Protein AF-A0A8H5FJ92-F1 (afdb_monomer_lite)

Sequence (265 aa):
MRLSSTFATLAIFAASTSAAVIDRRQLIGITNGGTPDVFTSSSQPTRTTLVVPPSGASTIIDSSPIATNTPPAGPTIIDSSPIATITPPTGTTTIIDIFPTDTTCADAEAQKGSYQGLVNDPVCSFMVDDCVKTVASSNTPFYSINSCAVAATCDGVANVLQLAKCSQPSLAGVAQSQLPNLDFSIYADIAGDCAWIPESQGGACPITRQNYIDWFYRTLTELNTPVWPDVDTVIEKFWMPIRSWTNTGETIPYLNFNDWLHWSN

Foldseek 3Di:
DDDDDDDDDDDDDDDDDDDDDDDDDDDDDDDDDDDDDDDDDDDDDDDDDDDDDPDDDDDDDDDDDDDDDDDDDDDDDDDPDDDDDDDPPPDDPDPDDLADDPVLLVVLLCLQQPAQNGHPNVLLNLLLVVLLVCLLVDVDFSLQDLSSLLSCLRSNLVSSLSNNSNRHVVSRNPAQLNGDFHDLVSVCQQQDPQQPPPVVRVHGGFGALVSQLCSSVVVCVVSVDPDDDDSVCCVVTGVVVLCVQLVPPRTGHRVSSRVCSRDPD

Structure (mmCIF, N/CA/C/O backbone):
data_AF-A0A8H5FJ92-F1
#
_entry.id   AF-A0A8H5FJ92-F1
#
loop_
_atom_site.group_PDB
_atom_site.id
_atom_site.type_symbol
_atom_site.label_atom_id
_atom_site.label_alt_id
_atom_site.label_comp_id
_atom_site.label_asym_id
_atom_site.label_entity_id
_atom_site.label_seq_id
_atom_site.pdbx_PDB_ins_code
_atom_site.Cartn_x
_atom_site.Cartn_y
_atom_site.Cartn_z
_atom_site.occupancy
_atom_site.B_iso_or_equiv
_atom_site.auth_seq_id
_atom_site.auth_comp_id
_atom_site.auth_asym_id
_atom_site.auth_atom_id
_atom_site.pdbx_PDB_model_num
ATOM 1 N N . MET A 1 1 ? 37.557 7.948 53.041 1.00 46.09 1 MET A N 1
ATOM 2 C CA . MET A 1 1 ? 37.220 8.837 51.910 1.00 46.09 1 MET A CA 1
ATOM 3 C C . MET A 1 1 ? 35.768 8.598 51.544 1.00 46.09 1 MET A C 1
ATOM 5 O O . MET A 1 1 ? 35.433 7.514 51.096 1.00 46.09 1 MET A O 1
ATOM 9 N N . ARG A 1 2 ? 34.902 9.559 51.881 1.00 37.69 2 ARG A N 1
ATOM 10 C CA . ARG A 1 2 ? 33.464 9.562 51.589 1.00 37.69 2 ARG A CA 1
ATOM 11 C C . ARG A 1 2 ? 33.239 10.495 50.403 1.00 37.69 2 ARG A C 1
ATOM 13 O O . ARG A 1 2 ? 33.690 11.632 50.476 1.00 37.69 2 ARG A O 1
ATOM 20 N N . LEU A 1 3 ? 32.507 10.053 49.387 1.00 35.66 3 LEU A N 1
ATOM 21 C CA . LEU A 1 3 ? 31.804 10.940 48.462 1.00 35.66 3 LEU A CA 1
ATOM 22 C C . LEU A 1 3 ? 30.362 10.440 48.380 1.00 35.66 3 LEU A C 1
ATOM 24 O O . LEU A 1 3 ? 30.055 9.442 47.738 1.00 35.66 3 LEU A O 1
ATOM 28 N N . SER A 1 4 ? 29.519 11.111 49.161 1.00 36.38 4 SER A N 1
ATOM 29 C CA . SER A 1 4 ? 28.065 11.005 49.172 1.00 36.38 4 SER A CA 1
ATOM 30 C C . SER A 1 4 ? 27.544 11.903 48.054 1.00 36.38 4 SER A C 1
ATOM 32 O O . SER A 1 4 ? 27.801 13.104 48.090 1.00 36.38 4 SER A O 1
ATOM 34 N N . SER A 1 5 ? 26.845 11.341 47.070 1.00 40.22 5 SER A N 1
ATOM 35 C CA . SER A 1 5 ? 26.146 12.106 46.034 1.00 40.22 5 SER A CA 1
ATOM 36 C C . SER A 1 5 ? 24.645 11.998 46.282 1.00 40.22 5 SER A C 1
ATOM 38 O O . SER A 1 5 ? 24.041 10.938 46.140 1.00 40.22 5 SER A O 1
ATOM 40 N N . THR A 1 6 ? 24.079 13.104 46.748 1.00 44.12 6 THR A N 1
ATOM 41 C CA . THR A 1 6 ? 22.653 13.321 46.977 1.00 44.12 6 THR A CA 1
ATOM 42 C C . THR A 1 6 ? 22.037 13.784 45.657 1.00 44.12 6 THR A C 1
ATOM 44 O O . THR A 1 6 ? 22.363 14.870 45.182 1.00 44.12 6 THR A O 1
ATOM 47 N N . PHE A 1 7 ? 21.157 12.984 45.055 1.00 39.25 7 PHE A N 1
ATOM 48 C CA . PHE A 1 7 ? 20.339 13.425 43.923 1.00 39.25 7 PHE A CA 1
ATOM 49 C C . PHE A 1 7 ? 19.057 14.071 44.455 1.00 39.25 7 PHE A C 1
ATOM 51 O O . PHE A 1 7 ? 18.268 13.431 45.147 1.00 39.25 7 PHE A O 1
ATOM 58 N N . ALA A 1 8 ? 18.883 15.360 44.165 1.00 42.22 8 ALA A N 1
ATOM 59 C CA . ALA A 1 8 ? 17.668 16.109 44.451 1.00 42.22 8 ALA A CA 1
ATOM 60 C C . ALA A 1 8 ? 16.682 15.950 43.285 1.00 42.22 8 ALA A C 1
ATOM 62 O O . ALA A 1 8 ? 16.990 16.305 42.149 1.00 42.22 8 ALA A O 1
ATOM 63 N N . THR A 1 9 ? 15.496 15.421 43.578 1.00 36.53 9 THR A N 1
ATOM 64 C CA . THR A 1 9 ? 14.372 15.333 42.642 1.00 36.53 9 THR A CA 1
ATOM 65 C C . THR A 1 9 ? 13.684 16.693 42.560 1.00 36.53 9 THR A C 1
ATOM 67 O O . THR A 1 9 ? 13.050 17.126 43.521 1.00 36.53 9 THR A O 1
ATOM 70 N N . LEU A 1 10 ? 13.808 17.374 41.421 1.00 30.22 10 LEU A N 1
ATOM 71 C CA . LEU A 1 10 ? 13.079 18.605 41.122 1.00 30.22 10 LEU A CA 1
ATOM 72 C C . LEU A 1 10 ? 11.832 18.251 40.299 1.00 30.22 10 LEU A C 1
ATOM 74 O O . LEU A 1 10 ? 11.942 17.862 39.139 1.00 30.22 10 LEU A O 1
ATOM 78 N N . ALA A 1 11 ? 10.651 18.374 40.903 1.00 34.00 11 ALA A N 1
ATOM 79 C CA . ALA A 1 11 ? 9.379 18.301 40.193 1.00 34.00 11 ALA A CA 1
ATOM 80 C C . ALA A 1 11 ? 8.996 19.710 39.717 1.00 34.00 11 ALA A C 1
ATOM 82 O O . ALA A 1 11 ? 8.732 20.589 40.536 1.00 34.00 11 ALA A O 1
ATOM 83 N N . ILE A 1 12 ? 8.969 19.926 38.401 1.00 31.55 12 ILE A N 1
ATOM 84 C CA . ILE A 1 12 ? 8.402 21.131 37.788 1.00 31.55 12 ILE A CA 1
ATOM 85 C C . ILE A 1 12 ? 7.058 20.736 37.178 1.00 31.55 12 ILE A C 1
ATOM 87 O O . ILE A 1 12 ? 7.010 20.034 36.172 1.00 31.55 12 ILE A O 1
ATOM 91 N N . PHE A 1 13 ? 5.966 21.198 37.788 1.00 34.06 13 PHE A N 1
ATOM 92 C CA . PHE A 1 13 ? 4.672 21.293 37.121 1.00 34.06 13 PHE A CA 1
ATOM 93 C C . PHE A 1 13 ? 4.645 22.608 36.340 1.00 34.06 13 PHE A C 1
ATOM 95 O O . PHE A 1 13 ? 4.665 23.684 36.934 1.00 34.06 13 PHE A O 1
ATOM 102 N N . ALA A 1 14 ? 4.588 22.519 35.014 1.00 35.34 14 ALA A N 1
ATOM 103 C CA . ALA A 1 14 ? 4.240 23.634 34.147 1.00 35.34 14 ALA A CA 1
ATOM 104 C C . ALA A 1 14 ? 3.096 23.181 33.236 1.00 35.34 14 ALA A C 1
ATOM 106 O O . ALA A 1 14 ? 3.283 22.346 32.355 1.00 35.34 14 ALA A O 1
ATOM 107 N N . ALA A 1 15 ? 1.901 23.712 33.485 1.00 37.12 15 ALA A N 1
ATOM 108 C CA . ALA A 1 15 ? 0.816 23.687 32.520 1.00 37.12 15 ALA A CA 1
ATOM 109 C C . ALA A 1 15 ? 1.147 24.711 31.426 1.00 37.12 15 ALA A C 1
ATOM 111 O O . ALA A 1 15 ? 1.294 25.897 31.725 1.00 37.12 15 ALA A O 1
ATOM 112 N N . SER A 1 16 ? 1.280 24.270 30.176 1.00 38.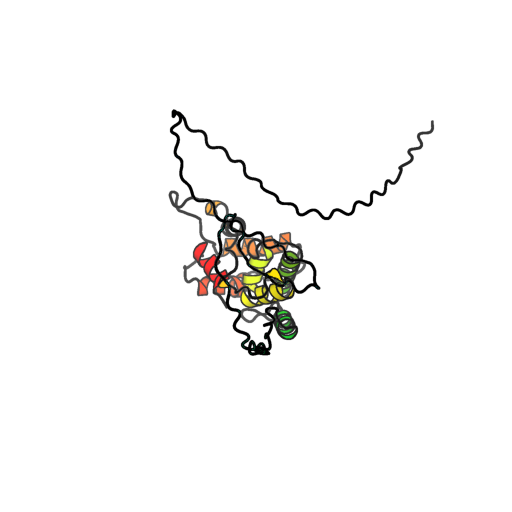72 16 SER A N 1
ATOM 113 C CA . SER A 1 16 ? 1.421 25.158 29.022 1.00 38.72 16 SER A CA 1
ATOM 114 C C . SER A 1 16 ? 0.304 24.897 28.014 1.00 38.72 16 SER A C 1
ATOM 116 O O . SER A 1 16 ? 0.304 23.928 27.263 1.00 38.72 16 SER A O 1
ATOM 118 N N . THR A 1 17 ? -0.667 25.806 27.985 1.00 44.66 17 THR A N 1
ATOM 119 C CA . THR A 1 17 ? -1.513 26.041 26.815 1.00 44.66 17 THR A CA 1
ATOM 120 C C . THR A 1 17 ? -0.783 27.023 25.910 1.00 44.66 17 THR A C 1
ATOM 122 O O . THR A 1 17 ? -0.831 28.229 26.150 1.00 44.66 17 THR A O 1
ATOM 125 N N . SER A 1 18 ? -0.106 26.520 24.879 1.00 37.44 18 SER A N 1
ATOM 126 C CA . SER A 1 18 ? 0.471 27.371 23.838 1.00 37.44 18 SER A CA 1
ATOM 127 C C . SER A 1 18 ? 0.358 26.683 22.486 1.00 37.44 18 SER A C 1
ATOM 129 O O . SER A 1 18 ? 1.017 25.678 22.231 1.00 37.44 18 SER A O 1
ATOM 131 N N . ALA A 1 19 ? -0.475 27.258 21.620 1.00 34.88 19 ALA A N 1
ATOM 132 C CA . ALA A 1 19 ? -0.477 26.984 20.195 1.00 34.88 19 ALA A CA 1
ATOM 133 C C . ALA A 1 19 ? 0.917 27.287 19.622 1.00 34.88 19 ALA A C 1
ATOM 135 O O . ALA A 1 19 ? 1.403 28.416 19.712 1.00 34.88 19 ALA A O 1
ATOM 136 N N . ALA A 1 20 ? 1.563 26.276 19.049 1.00 32.16 20 ALA A N 1
ATOM 137 C CA . ALA A 1 20 ? 2.780 26.447 18.276 1.00 32.16 20 ALA A CA 1
ATOM 138 C C . ALA A 1 20 ? 2.397 26.731 16.818 1.00 32.16 20 ALA A C 1
ATOM 140 O O . ALA A 1 20 ? 1.916 25.850 16.112 1.00 32.16 20 ALA A O 1
ATOM 141 N N . VAL A 1 21 ? 2.624 27.965 16.365 1.00 33.25 21 VAL A N 1
ATOM 142 C CA . VAL A 1 21 ? 2.792 28.260 14.939 1.00 33.25 21 VAL A CA 1
ATOM 143 C C . VAL A 1 21 ? 4.267 28.025 14.634 1.00 33.25 21 VAL A C 1
ATOM 145 O O . VAL A 1 21 ? 5.128 28.800 15.046 1.00 33.25 21 VAL A O 1
ATOM 148 N N . ILE A 1 22 ? 4.557 26.914 13.963 1.00 29.50 22 ILE A N 1
ATOM 149 C CA . ILE A 1 22 ? 5.854 26.658 13.343 1.00 29.50 22 ILE A CA 1
ATOM 150 C C . ILE A 1 22 ? 5.790 27.286 11.952 1.00 29.50 22 ILE A C 1
ATOM 152 O O . ILE A 1 22 ? 5.104 26.763 11.080 1.00 29.50 22 ILE A O 1
ATOM 156 N N . ASP A 1 23 ? 6.509 28.387 11.741 1.00 35.25 23 ASP A N 1
ATOM 157 C CA . ASP A 1 23 ? 6.880 28.831 10.399 1.00 35.25 23 ASP A CA 1
ATOM 158 C C . ASP A 1 23 ? 8.401 28.711 10.250 1.00 35.25 23 ASP A C 1
ATOM 160 O O . ASP A 1 23 ? 9.190 29.413 10.888 1.00 35.25 23 ASP A O 1
ATOM 164 N N . ARG A 1 24 ? 8.807 27.739 9.434 1.00 33.41 24 ARG A N 1
ATOM 165 C CA . ARG A 1 24 ? 10.152 27.609 8.886 1.00 33.41 24 ARG A CA 1
ATOM 166 C C . ARG A 1 24 ? 9.992 27.529 7.377 1.00 33.41 24 ARG A C 1
ATOM 168 O O . ARG A 1 24 ? 9.611 26.479 6.869 1.00 33.41 24 ARG A O 1
ATOM 175 N N . ARG A 1 25 ? 10.446 28.565 6.676 1.00 30.19 25 ARG A N 1
ATOM 176 C CA . ARG A 1 25 ? 11.375 28.431 5.544 1.00 30.19 25 ARG A CA 1
ATOM 177 C C . ARG A 1 25 ? 12.032 29.776 5.246 1.00 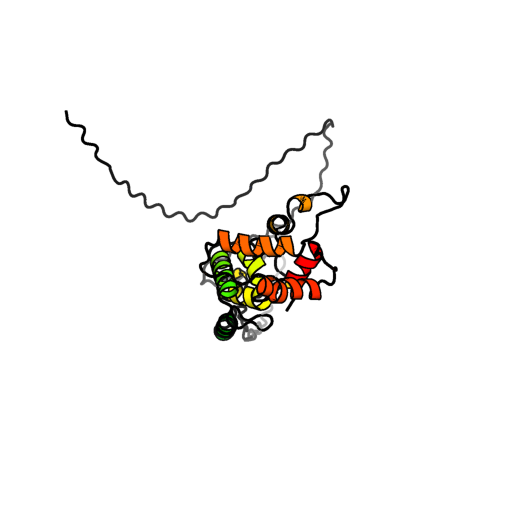30.19 25 ARG A C 1
ATOM 179 O O . ARG A 1 25 ? 11.460 30.654 4.616 1.00 30.19 25 ARG A O 1
ATOM 186 N N . GLN A 1 26 ? 13.297 29.885 5.649 1.00 36.41 26 GLN A N 1
ATOM 187 C CA . GLN A 1 26 ? 14.270 30.519 4.773 1.00 36.41 26 GLN A CA 1
ATOM 188 C C . GLN A 1 26 ? 14.533 29.571 3.601 1.00 36.41 26 GLN A C 1
ATOM 190 O O . GLN A 1 26 ? 14.807 28.393 3.829 1.00 36.41 26 GLN A O 1
ATOM 195 N N . LEU A 1 27 ? 14.549 30.098 2.378 1.00 31.67 27 LEU A N 1
ATOM 196 C CA . LEU A 1 27 ? 15.625 29.763 1.454 1.00 31.67 27 LEU A CA 1
ATOM 197 C C . LEU A 1 27 ? 15.911 30.917 0.492 1.00 31.67 27 LEU A C 1
ATOM 199 O O . LEU A 1 27 ? 15.026 31.567 -0.053 1.00 31.67 27 LEU A O 1
ATOM 203 N N . ILE A 1 28 ? 17.210 31.161 0.406 1.00 34.97 28 ILE A N 1
ATOM 204 C CA . ILE A 1 28 ? 17.953 32.210 -0.277 1.00 34.97 28 ILE A CA 1
ATOM 205 C C . ILE A 1 28 ? 17.869 32.041 -1.799 1.00 34.97 28 ILE A C 1
ATOM 207 O O . ILE A 1 28 ? 17.963 30.927 -2.305 1.00 34.97 28 ILE A O 1
ATOM 211 N N . GLY A 1 29 ? 17.830 33.165 -2.518 1.00 27.59 29 GLY A N 1
ATOM 212 C CA . GLY A 1 29 ? 18.192 33.255 -3.931 1.00 27.59 29 GLY A CA 1
ATOM 213 C C . GLY A 1 29 ? 18.748 34.643 -4.251 1.00 27.59 29 GLY A C 1
ATOM 214 O O . GLY A 1 29 ? 17.995 35.602 -4.374 1.00 27.59 29 GLY A O 1
ATOM 215 N N . ILE A 1 30 ? 20.076 34.747 -4.343 1.00 33.25 30 ILE A N 1
ATOM 216 C CA . 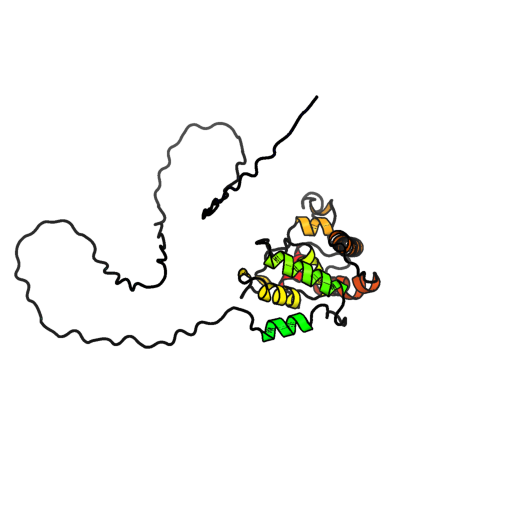ILE A 1 30 ? 20.822 35.931 -4.795 1.00 33.25 30 ILE A CA 1
ATOM 217 C C . ILE A 1 30 ? 20.740 36.010 -6.322 1.00 33.25 30 ILE A C 1
ATOM 219 O O . ILE A 1 30 ? 21.127 35.048 -6.976 1.00 33.25 30 ILE A O 1
ATOM 223 N N . THR A 1 31 ? 20.363 37.162 -6.886 1.00 31.39 31 THR A N 1
ATOM 224 C CA . THR A 1 31 ? 20.894 37.660 -8.172 1.00 31.39 31 THR A CA 1
ATOM 225 C C . THR A 1 31 ? 20.914 39.196 -8.197 1.00 31.39 31 THR A C 1
ATOM 227 O O . THR A 1 31 ? 20.266 39.864 -7.397 1.00 31.39 31 THR A O 1
ATOM 230 N N . ASN A 1 32 ? 21.786 39.720 -9.057 1.00 32.88 32 ASN A N 1
ATOM 231 C CA . ASN A 1 32 ? 22.411 41.038 -9.021 1.00 32.88 32 ASN A CA 1
ATOM 232 C C . ASN A 1 32 ? 21.541 42.196 -9.543 1.00 32.88 32 ASN A C 1
ATOM 234 O O . ASN A 1 32 ? 20.847 42.036 -10.537 1.00 32.88 32 ASN A O 1
ATOM 238 N N . GLY A 1 33 ? 21.759 43.388 -8.970 1.00 33.94 33 GLY A N 1
ATOM 239 C CA . GLY A 1 33 ? 21.729 44.678 -9.675 1.00 33.94 33 GLY A CA 1
ATOM 240 C C . GLY A 1 33 ? 20.362 45.256 -10.058 1.00 33.94 33 GLY A C 1
ATOM 241 O O . GLY A 1 33 ? 19.781 44.877 -11.066 1.00 33.94 33 GLY A O 1
ATOM 242 N N . GLY A 1 34 ? 19.923 46.290 -9.336 1.00 32.31 34 GLY A N 1
ATOM 243 C CA . GLY A 1 34 ? 18.865 47.194 -9.795 1.00 32.31 34 GLY A CA 1
ATOM 244 C C . GLY A 1 34 ? 18.539 48.285 -8.775 1.00 32.31 34 GLY A C 1
ATOM 245 O O . GLY A 1 34 ? 18.295 47.993 -7.610 1.00 32.31 34 GLY A O 1
ATOM 246 N N . THR A 1 35 ? 18.577 49.543 -9.212 1.00 36.59 35 THR A N 1
ATOM 247 C CA . THR A 1 35 ? 18.097 50.745 -8.504 1.00 36.59 35 THR A CA 1
ATOM 248 C C . THR A 1 35 ? 16.624 50.627 -8.077 1.00 36.59 35 THR A C 1
ATOM 250 O O . THR A 1 35 ? 15.874 49.901 -8.728 1.00 36.59 35 THR A O 1
ATOM 253 N N . PRO A 1 36 ? 16.175 51.334 -7.019 1.00 33.25 36 PRO A N 1
ATOM 254 C CA . PRO A 1 36 ? 14.817 51.185 -6.508 1.00 33.25 36 PRO A CA 1
ATOM 255 C C . PRO A 1 36 ? 13.817 52.014 -7.322 1.00 33.25 36 PRO A C 1
ATOM 257 O O . PRO A 1 36 ? 13.874 53.241 -7.288 1.00 33.25 36 PRO A O 1
ATOM 260 N N . ASP A 1 37 ? 12.865 51.345 -7.973 1.00 31.06 37 ASP A N 1
ATOM 261 C CA . ASP A 1 37 ? 11.618 51.969 -8.417 1.00 31.06 37 ASP A CA 1
ATOM 262 C C . ASP A 1 37 ? 10.476 51.608 -7.464 1.00 31.06 37 ASP A C 1
ATOM 264 O O . ASP A 1 37 ? 10.224 50.449 -7.126 1.00 31.06 37 ASP A O 1
ATOM 268 N N . VAL A 1 38 ? 9.803 52.662 -7.012 1.00 36.66 38 VAL A N 1
ATOM 269 C CA . VAL A 1 38 ? 8.611 52.650 -6.169 1.00 36.66 38 VAL A CA 1
ATOM 270 C C . VAL A 1 38 ? 7.409 52.277 -7.030 1.00 36.66 38 VAL A C 1
ATOM 272 O O . VAL A 1 38 ? 7.090 52.989 -7.977 1.00 36.66 38 VAL A O 1
ATOM 275 N N . PHE A 1 39 ? 6.684 51.226 -6.646 1.00 28.75 39 PHE A N 1
ATOM 276 C CA . PHE A 1 39 ? 5.321 50.990 -7.119 1.00 28.75 39 PHE A CA 1
ATOM 277 C C . PHE A 1 39 ? 4.369 50.825 -5.937 1.00 28.75 39 PHE A C 1
ATOM 279 O O . PHE A 1 39 ? 4.494 49.923 -5.109 1.00 28.75 39 PHE A O 1
ATOM 286 N N . THR A 1 40 ? 3.409 51.742 -5.871 1.00 36.38 40 THR A N 1
ATOM 287 C CA . THR A 1 40 ? 2.247 51.744 -4.990 1.00 36.38 40 THR A CA 1
ATOM 288 C C . THR A 1 40 ? 1.034 51.184 -5.738 1.00 36.38 40 THR A C 1
ATOM 290 O O . THR A 1 40 ? 0.647 51.714 -6.772 1.00 36.38 40 THR A O 1
ATOM 293 N N . SER A 1 41 ? 0.379 50.162 -5.184 1.00 30.14 41 SER A N 1
ATOM 294 C CA . SER A 1 41 ? -1.078 49.936 -5.296 1.00 30.14 41 SER A CA 1
ATOM 295 C C . SER A 1 41 ? -1.466 48.859 -4.276 1.00 30.14 41 SER A C 1
ATOM 297 O O . SER A 1 41 ? -0.956 47.747 -4.333 1.00 30.14 41 SER A O 1
ATOM 299 N N . SER A 1 42 ? -2.165 49.190 -3.190 1.00 36.56 42 SER A N 1
ATOM 300 C CA . SER A 1 42 ? -3.628 49.346 -3.113 1.00 36.56 42 SER A CA 1
ATOM 301 C C . SER A 1 42 ? -4.391 48.050 -3.415 1.00 36.56 42 SER A C 1
ATOM 303 O O . SER A 1 42 ? -4.798 47.797 -4.545 1.00 36.56 42 SER A O 1
ATOM 305 N N . SER A 1 43 ? -4.564 47.227 -2.378 1.00 34.59 43 SER A N 1
ATOM 306 C CA . SER A 1 43 ? -5.814 46.526 -2.027 1.00 34.59 43 SER A CA 1
ATOM 307 C C . SER A 1 43 ? -5.560 45.636 -0.801 1.00 34.59 43 SER A C 1
ATOM 309 O O . SER A 1 43 ? -4.946 44.577 -0.880 1.00 34.59 43 SER A O 1
ATOM 311 N N . GLN A 1 44 ? -5.987 46.103 0.375 1.00 37.34 44 GLN A N 1
ATOM 312 C CA . GLN A 1 44 ? -6.024 45.290 1.594 1.00 37.34 44 GLN A CA 1
ATOM 313 C C . GLN A 1 44 ? -7.166 44.269 1.490 1.00 37.34 44 GLN A C 1
ATOM 315 O O . GLN A 1 44 ? -8.303 44.683 1.262 1.00 37.34 44 GLN A O 1
ATOM 320 N N . PRO A 1 45 ? -6.935 42.970 1.740 1.00 34.50 45 PRO A N 1
ATOM 321 C CA . PRO A 1 45 ? -8.019 42.073 2.099 1.00 34.50 45 PRO A CA 1
ATOM 322 C C . PRO A 1 45 ? -8.452 42.359 3.544 1.00 34.50 45 PRO A C 1
ATOM 324 O O . PRO A 1 45 ? -7.654 42.302 4.484 1.00 34.50 45 PRO A O 1
ATOM 327 N N . THR A 1 46 ? -9.729 42.690 3.718 1.00 38.12 46 THR A N 1
ATOM 328 C CA . THR A 1 46 ? -10.384 42.854 5.017 1.00 38.12 46 THR A CA 1
ATOM 329 C C . THR A 1 46 ? -10.279 41.547 5.802 1.00 38.12 46 THR A C 1
ATOM 331 O O . THR A 1 46 ? -10.852 40.525 5.431 1.00 38.12 46 THR A O 1
ATOM 334 N N . ARG A 1 47 ? -9.507 41.570 6.888 1.00 29.66 47 ARG A N 1
ATOM 335 C CA . ARG A 1 47 ? -9.319 40.438 7.795 1.00 29.66 47 ARG A CA 1
ATOM 336 C C . ARG A 1 47 ? -10.514 40.361 8.744 1.00 29.66 47 ARG A C 1
ATOM 338 O O . ARG A 1 47 ? -10.552 41.071 9.745 1.00 29.66 47 ARG A O 1
ATOM 345 N N . THR A 1 48 ? -11.486 39.509 8.438 1.00 32.06 48 THR A N 1
ATOM 346 C CA . THR A 1 48 ? -12.556 39.168 9.384 1.00 32.06 48 THR A CA 1
ATOM 347 C C . THR A 1 48 ? -12.021 38.141 10.375 1.00 32.06 48 THR A C 1
ATOM 349 O O . THR A 1 48 ? -11.880 36.962 10.061 1.00 32.06 48 THR A O 1
ATOM 352 N N . THR A 1 49 ? -11.679 38.597 11.575 1.00 32.56 49 THR A N 1
ATOM 353 C CA . THR A 1 49 ? -11.322 37.721 12.693 1.00 32.56 49 THR A CA 1
ATOM 354 C C . THR A 1 49 ? -12.607 37.128 13.269 1.00 32.56 49 THR A C 1
ATOM 356 O O . THR A 1 49 ? -13.384 37.840 13.902 1.00 32.56 49 THR A O 1
ATOM 359 N N . LEU A 1 50 ? -12.848 35.835 13.046 1.00 25.22 50 LEU A N 1
ATOM 360 C CA . LEU A 1 50 ? -13.939 35.106 13.689 1.00 25.22 50 LEU A CA 1
ATOM 361 C C . LEU A 1 50 ? -13.506 34.755 15.121 1.00 25.22 50 LEU A C 1
ATOM 363 O O . LEU A 1 50 ? -12.721 33.834 15.337 1.00 25.22 50 LEU A O 1
ATOM 367 N N . VAL A 1 51 ? -13.973 35.524 16.102 1.00 35.06 51 VAL A N 1
ATOM 368 C CA . VAL A 1 51 ? -13.841 35.168 17.519 1.00 35.06 51 VAL A CA 1
ATOM 369 C C . VAL A 1 51 ? -15.013 34.253 17.857 1.00 35.06 51 VAL A C 1
ATOM 371 O O . VAL A 1 51 ? -16.156 34.700 17.858 1.00 35.06 51 VAL A O 1
ATOM 374 N N . VAL A 1 52 ? -14.743 32.975 18.116 1.00 36.78 52 VAL A N 1
ATOM 375 C CA . VAL A 1 52 ? -15.747 32.039 18.643 1.00 36.78 52 VAL A CA 1
ATOM 376 C C . VAL A 1 52 ? -15.752 32.172 20.171 1.00 36.78 52 VAL A C 1
ATOM 378 O O . VAL A 1 52 ? -14.746 31.831 20.797 1.00 36.78 52 VAL A O 1
ATOM 381 N N . PRO A 1 53 ? -16.824 32.686 20.801 1.00 43.25 53 PRO A N 1
ATOM 382 C CA . PRO A 1 53 ? -16.927 32.689 22.253 1.00 43.25 53 PRO A CA 1
ATOM 383 C C . PRO A 1 53 ? -17.240 31.274 22.772 1.00 43.25 53 PRO A C 1
ATOM 385 O O . PRO A 1 53 ? -17.945 30.513 22.104 1.00 43.25 53 PRO A O 1
ATOM 388 N N . PRO A 1 54 ? -16.762 30.902 23.972 1.00 36.00 54 PRO A N 1
ATOM 389 C CA . PRO A 1 54 ? -17.188 29.667 24.609 1.00 36.00 54 PRO A CA 1
ATOM 390 C C . PRO A 1 54 ? -18.689 29.737 24.931 1.00 36.00 54 PRO A C 1
ATOM 392 O O . PRO A 1 54 ? -19.174 30.722 25.483 1.00 36.00 54 PRO A O 1
ATOM 395 N N . SER A 1 55 ? -19.393 28.676 24.535 1.00 42.06 55 SER A N 1
ATOM 396 C CA . SER A 1 55 ? -20.757 28.267 24.901 1.00 42.06 55 SER A CA 1
ATOM 397 C C . SER A 1 55 ? -21.469 29.148 25.946 1.00 42.06 55 SER A C 1
ATOM 399 O O . SER A 1 55 ? -21.153 29.070 27.134 1.00 42.06 55 SER A O 1
ATOM 401 N N . GLY A 1 56 ? -22.513 29.877 25.520 1.00 50.28 56 GLY A N 1
ATOM 402 C CA . GLY A 1 56 ? -23.580 30.310 26.435 1.00 50.28 56 GLY A CA 1
ATOM 403 C C . GLY A 1 56 ? -24.126 31.738 26.332 1.00 50.28 56 GLY A C 1
ATOM 404 O O . GLY A 1 56 ? -24.850 32.132 27.241 1.00 50.28 56 GLY A O 1
ATOM 405 N N . ALA A 1 57 ? -23.845 32.524 25.287 1.00 36.06 57 ALA A N 1
ATOM 406 C CA . ALA A 1 57 ? -24.403 33.880 25.181 1.00 36.06 57 ALA A CA 1
ATOM 407 C C . ALA A 1 57 ? -24.905 34.219 23.769 1.00 36.06 57 ALA A C 1
ATOM 409 O O . ALA A 1 57 ? -24.126 34.303 22.820 1.00 36.06 57 ALA A O 1
ATOM 410 N N . SER A 1 58 ? -26.213 34.460 23.644 1.00 38.22 58 SER A N 1
ATOM 411 C CA . SER A 1 58 ? -26.833 35.023 22.443 1.00 38.22 58 SER A CA 1
ATOM 412 C C . SER A 1 58 ? -26.344 36.454 22.232 1.00 38.22 58 SER A C 1
ATOM 414 O O . SER A 1 58 ? -26.574 37.317 23.077 1.00 38.22 58 SER A O 1
ATOM 416 N N . THR A 1 59 ? -25.680 36.723 21.109 1.00 35.25 59 THR A N 1
ATOM 417 C CA . THR A 1 59 ? -25.280 38.082 20.722 1.00 35.25 59 THR A CA 1
ATOM 418 C C . THR A 1 59 ? -26.234 38.609 19.655 1.00 35.25 59 THR A C 1
ATOM 420 O O . THR A 1 59 ? -26.351 38.044 18.571 1.00 35.25 59 THR A O 1
ATOM 423 N N . ILE A 1 60 ? -26.931 39.696 19.985 1.00 36.84 60 ILE A N 1
ATOM 424 C CA . ILE A 1 60 ? -27.690 40.519 19.041 1.00 36.84 60 ILE A CA 1
ATOM 425 C C . ILE A 1 60 ? -26.670 41.396 18.312 1.00 36.84 60 ILE A C 1
ATOM 427 O O . ILE A 1 60 ? -25.965 42.176 18.949 1.00 36.84 60 ILE A O 1
ATOM 431 N N . ILE A 1 61 ? -26.570 41.254 16.991 1.00 35.66 61 ILE A N 1
ATOM 432 C CA . ILE A 1 61 ? -25.757 42.141 16.154 1.00 35.66 61 ILE A CA 1
ATOM 433 C C . ILE A 1 61 ? -26.648 43.320 15.745 1.00 35.66 61 ILE A C 1
ATOM 435 O O . ILE A 1 61 ? -27.411 43.220 14.789 1.00 35.66 61 ILE A O 1
ATOM 439 N N . ASP A 1 62 ? -26.569 44.425 16.485 1.00 35.62 62 ASP A N 1
ATOM 440 C CA . ASP A 1 62 ? -27.031 45.735 16.014 1.00 35.62 62 ASP A CA 1
ATOM 441 C C . ASP A 1 62 ? -25.931 46.332 15.126 1.00 35.62 62 ASP A C 1
ATOM 443 O O . ASP A 1 62 ? -24.807 46.572 15.571 1.00 35.62 62 ASP A O 1
ATOM 447 N N . SER A 1 63 ? -26.235 46.494 13.840 1.00 40.31 63 SER A N 1
ATOM 448 C CA . SER A 1 63 ? -25.356 47.130 12.859 1.00 40.31 63 SER A CA 1
ATOM 449 C C . SER A 1 63 ? -25.894 48.519 12.549 1.00 40.31 63 SER A C 1
ATOM 451 O O . SER A 1 63 ? -26.659 48.691 11.603 1.00 40.31 63 SER A O 1
ATOM 453 N N . SER A 1 64 ? -25.462 49.515 13.317 1.00 42.69 64 SER A N 1
ATOM 454 C CA . SER A 1 64 ? -25.701 50.924 12.999 1.00 42.69 64 SER A CA 1
ATOM 455 C C . SER A 1 64 ? -24.363 51.645 12.765 1.00 42.69 64 SER A C 1
ATOM 457 O O . SER A 1 64 ? -23.509 51.637 13.654 1.00 42.69 64 SER A O 1
ATOM 459 N N . PRO A 1 65 ? -24.126 52.259 11.588 1.00 50.50 65 PRO A N 1
ATOM 460 C CA . PRO A 1 65 ? -22.914 53.034 11.338 1.00 50.50 65 PRO A CA 1
ATOM 461 C C . PRO A 1 65 ? -22.972 54.430 11.981 1.00 50.50 65 PRO A C 1
ATOM 463 O O . PRO A 1 65 ? -23.974 55.139 11.901 1.00 50.50 65 PRO A O 1
ATOM 466 N N . ILE A 1 66 ? -21.851 54.835 12.584 1.00 37.47 66 ILE A N 1
ATOM 467 C CA . ILE A 1 66 ? -21.617 56.163 13.167 1.00 37.47 66 ILE A CA 1
ATOM 468 C C . ILE A 1 66 ? -21.362 57.170 12.035 1.00 37.47 66 ILE A C 1
ATOM 470 O O . ILE A 1 66 ? -20.344 57.086 11.350 1.00 37.47 66 ILE A O 1
ATOM 474 N N . ALA A 1 67 ? -22.261 58.143 11.872 1.00 39.50 67 ALA A N 1
ATOM 475 C CA . ALA A 1 67 ? -22.049 59.344 11.065 1.00 39.50 67 ALA A CA 1
ATOM 476 C C . ALA A 1 67 ? -21.946 60.581 11.975 1.00 39.50 67 ALA A C 1
ATOM 478 O O . ALA A 1 67 ? -22.750 60.787 12.883 1.00 39.50 67 ALA A O 1
ATOM 479 N N . THR A 1 68 ? -20.923 61.393 11.732 1.00 38.59 68 THR A N 1
ATOM 480 C CA . THR A 1 68 ? -20.559 62.617 12.452 1.00 38.59 68 THR A CA 1
ATOM 481 C C . THR A 1 68 ? -21.410 63.832 12.029 1.00 38.59 68 THR A C 1
ATOM 483 O O . THR A 1 68 ? -21.524 64.125 10.846 1.00 38.59 68 THR A O 1
ATOM 486 N N . ASN A 1 69 ? -21.967 64.521 13.040 1.00 37.72 69 ASN A N 1
ATOM 487 C CA . ASN A 1 69 ? -22.486 65.908 13.178 1.00 37.72 69 ASN A CA 1
ATOM 488 C C . ASN A 1 69 ? -22.522 66.823 11.922 1.00 37.72 69 ASN A C 1
ATOM 490 O O . ASN A 1 69 ? -21.511 66.985 11.248 1.00 37.72 69 ASN A O 1
ATOM 494 N N . THR A 1 70 ? -23.592 67.584 11.611 1.00 40.06 70 THR A N 1
ATOM 495 C CA . THR A 1 70 ? -24.107 68.808 12.308 1.00 40.06 70 THR A CA 1
ATOM 496 C C . THR A 1 70 ? -25.491 69.234 11.699 1.00 40.06 70 THR A C 1
ATOM 498 O O . THR A 1 70 ? -25.724 68.891 10.541 1.00 40.06 70 THR A O 1
ATOM 501 N N . PRO A 1 71 ? -26.416 69.956 12.397 1.00 49.81 71 PRO A N 1
ATOM 502 C CA . PRO A 1 71 ? -27.854 70.096 12.038 1.00 49.81 71 PRO A CA 1
ATOM 503 C C . PRO A 1 71 ? -28.226 71.480 11.412 1.00 49.81 71 PRO A C 1
ATOM 505 O O . PRO A 1 71 ? -27.358 72.357 11.407 1.00 49.81 71 PRO A O 1
ATOM 508 N N . PRO A 1 72 ? -29.461 71.731 10.881 1.00 54.66 72 PRO A N 1
ATOM 509 C CA . PRO A 1 72 ? -30.629 72.065 11.729 1.00 54.66 72 PRO A CA 1
ATOM 510 C C . PRO A 1 72 ? -32.040 71.609 11.251 1.00 54.66 72 PRO A C 1
ATOM 512 O O . PRO A 1 72 ? -32.359 71.572 10.069 1.00 54.66 72 PRO A O 1
ATOM 515 N N . ALA A 1 73 ? -32.893 71.372 12.258 1.00 50.03 73 ALA A N 1
ATOM 516 C CA . ALA A 1 73 ? -34.340 71.632 12.371 1.00 50.03 73 ALA A CA 1
ATOM 517 C C . ALA A 1 73 ? -35.328 71.196 11.260 1.00 50.03 73 ALA A C 1
ATOM 519 O O . ALA A 1 73 ? -35.609 71.933 10.319 1.00 50.03 73 ALA A O 1
ATOM 520 N N . GLY A 1 74 ? -36.027 70.083 11.515 1.00 50.66 74 GLY A N 1
ATOM 521 C CA . GLY A 1 74 ? -37.349 69.773 10.957 1.00 50.66 74 GLY A CA 1
ATOM 522 C C . GLY A 1 74 ? -38.118 68.826 11.897 1.00 50.66 74 GLY A C 1
ATOM 523 O O . GLY A 1 74 ? -37.479 67.982 12.526 1.00 50.66 74 GLY A O 1
ATOM 524 N N . PRO A 1 75 ? -39.446 68.968 12.072 1.00 53.66 75 PRO A N 1
ATOM 525 C CA . PRO A 1 75 ? -40.209 68.141 13.005 1.00 53.66 75 PRO A CA 1
ATOM 526 C C . PRO A 1 75 ? -40.417 66.719 12.464 1.00 53.66 75 PRO A C 1
ATOM 528 O O . PRO A 1 75 ? -40.958 66.524 11.377 1.00 53.66 75 PRO A O 1
ATOM 531 N N . THR A 1 76 ? -40.010 65.724 13.251 1.00 44.16 76 THR A N 1
ATOM 532 C CA . THR A 1 76 ? -40.236 64.296 12.995 1.00 44.16 76 THR A CA 1
ATOM 533 C C . THR A 1 76 ? -41.689 63.928 13.308 1.00 44.16 76 THR A C 1
ATOM 535 O O . THR A 1 76 ? -42.138 64.093 14.442 1.00 44.16 76 THR A O 1
ATOM 538 N N . ILE A 1 77 ? -42.423 63.406 12.321 1.00 45.28 77 ILE A N 1
ATOM 539 C CA . ILE A 1 77 ? -43.719 62.741 12.525 1.00 45.28 77 ILE A CA 1
ATOM 540 C C . ILE A 1 77 ? -43.441 61.277 12.882 1.00 45.28 77 ILE A C 1
ATOM 542 O O . ILE A 1 77 ? -42.786 60.571 12.120 1.00 45.28 77 ILE A O 1
ATOM 546 N N . ILE A 1 78 ? -43.916 60.833 14.048 1.00 42.75 78 ILE A N 1
ATOM 547 C CA . ILE A 1 78 ? -43.823 59.441 14.503 1.00 42.75 78 ILE A CA 1
ATOM 548 C C . ILE A 1 78 ? -45.139 58.744 14.132 1.00 42.75 78 ILE A C 1
ATOM 550 O O . ILE A 1 78 ? -46.171 58.997 14.752 1.00 42.75 78 ILE A O 1
ATOM 554 N N . ASP A 1 79 ? -45.107 57.889 13.111 1.00 47.34 79 ASP A N 1
ATOM 555 C CA . ASP A 1 79 ? -46.189 56.949 12.798 1.00 47.34 79 ASP A CA 1
ATOM 556 C C . ASP A 1 79 ? -46.103 55.756 13.765 1.00 47.34 79 ASP A C 1
ATOM 558 O O . ASP A 1 79 ? -45.071 55.096 13.876 1.00 47.34 79 ASP A O 1
ATOM 562 N N . SER A 1 80 ? -47.183 55.526 14.512 1.00 46.66 80 SER A N 1
ATOM 563 C CA . SER A 1 80 ? -47.303 54.506 15.561 1.00 46.66 80 SER A CA 1
ATOM 564 C C . SER A 1 80 ? -48.046 53.272 15.046 1.00 46.66 80 SER A C 1
ATOM 566 O O . SER A 1 80 ? -49.073 52.875 15.599 1.00 46.66 80 SER A O 1
ATOM 568 N N . SER A 1 81 ? -47.539 52.663 13.979 1.00 57.50 81 SER A N 1
ATOM 569 C CA . SER A 1 81 ? -48.064 51.392 13.476 1.00 57.50 81 SER A CA 1
ATOM 570 C C . SER A 1 81 ? -47.409 50.203 14.209 1.00 57.50 81 SER A C 1
ATOM 572 O O . SER A 1 81 ? -46.184 50.177 14.354 1.00 57.50 81 SER A O 1
ATOM 574 N N . PRO A 1 82 ? -48.175 49.209 14.702 1.00 55.50 82 PRO A N 1
ATOM 575 C CA . PRO A 1 82 ? -47.618 48.071 15.430 1.00 55.50 82 PRO A CA 1
ATOM 576 C C . PRO A 1 82 ? -46.814 47.146 14.504 1.00 55.50 82 PRO A C 1
ATOM 578 O O . PRO A 1 82 ? -47.305 46.683 13.475 1.00 55.50 82 PRO A O 1
ATOM 581 N N . ILE A 1 83 ? -45.571 46.857 14.898 1.00 52.22 83 ILE A N 1
ATOM 582 C CA . ILE A 1 83 ? -44.673 45.917 14.218 1.00 52.22 83 ILE A CA 1
ATOM 583 C C . ILE A 1 83 ? -45.237 44.500 14.378 1.00 52.22 83 ILE A C 1
ATOM 585 O O . ILE A 1 83 ? -45.336 43.982 15.491 1.00 52.22 83 ILE A O 1
ATOM 589 N N . ALA A 1 84 ? -45.602 43.870 13.260 1.00 48.41 84 ALA A N 1
ATOM 590 C CA . ALA A 1 84 ? -46.029 42.478 13.234 1.00 48.41 84 ALA A CA 1
ATOM 591 C C . ALA A 1 84 ? -44.890 41.565 13.719 1.00 48.41 84 ALA A C 1
ATOM 593 O O . ALA A 1 84 ? -43.787 41.567 13.171 1.00 48.41 84 ALA A O 1
ATOM 594 N N . THR A 1 85 ? -45.160 40.783 14.763 1.00 46.47 85 THR A N 1
ATOM 595 C CA . THR A 1 85 ? -44.223 39.805 15.318 1.00 46.47 85 THR A CA 1
ATOM 596 C C . THR A 1 85 ? -44.074 38.637 14.346 1.00 46.47 85 THR A C 1
ATOM 598 O O . THR A 1 85 ? -44.943 37.773 14.254 1.00 46.47 85 THR A O 1
ATOM 601 N N . ILE A 1 86 ? -42.970 38.615 13.603 1.00 45.91 86 ILE A N 1
ATOM 602 C CA . ILE A 1 86 ? -42.608 37.501 12.725 1.00 45.91 86 ILE A CA 1
ATOM 603 C C . ILE A 1 86 ? -42.071 36.374 13.612 1.00 45.91 86 ILE A C 1
ATOM 605 O O . ILE A 1 86 ? -41.026 36.518 14.245 1.00 45.91 86 ILE A O 1
ATOM 609 N N . THR A 1 87 ? -42.806 35.270 13.716 1.00 50.25 87 THR A N 1
ATOM 610 C CA . THR A 1 87 ? -42.358 34.079 14.447 1.00 50.25 87 THR A CA 1
ATOM 611 C C . THR A 1 87 ? -41.262 33.392 13.621 1.00 50.25 87 THR A C 1
ATOM 613 O O . THR A 1 87 ? -41.504 33.101 12.447 1.00 50.25 87 THR A O 1
ATOM 616 N N . PRO A 1 88 ? -40.058 33.145 14.172 1.00 53.78 88 PRO A N 1
ATOM 617 C CA . PRO A 1 88 ? -39.005 32.477 13.421 1.00 53.78 88 PRO A CA 1
ATOM 618 C C . PRO A 1 88 ? -39.439 31.043 13.082 1.00 53.78 88 PRO A C 1
ATOM 620 O O . PRO A 1 88 ? -39.972 30.353 13.957 1.00 53.78 88 PRO A O 1
ATOM 623 N N . PRO A 1 89 ? -39.228 30.573 11.838 1.00 60.22 89 PRO A N 1
ATOM 624 C CA . PRO A 1 89 ? -39.554 29.205 11.471 1.00 60.22 89 PRO A CA 1
ATOM 625 C C . PRO A 1 89 ? -38.729 28.246 12.329 1.00 60.22 89 PRO A C 1
ATOM 627 O O . PRO A 1 89 ? -37.501 28.321 12.371 1.00 60.22 89 PRO A O 1
ATOM 630 N N . THR A 1 90 ? -39.416 27.342 13.024 1.00 54.00 90 THR A N 1
ATOM 631 C CA . THR A 1 90 ? -38.824 26.233 13.778 1.00 54.00 90 THR A CA 1
ATOM 632 C C . THR A 1 90 ? -38.275 25.203 12.789 1.00 54.00 90 THR A C 1
ATOM 634 O O . THR A 1 90 ? -38.857 24.147 12.569 1.00 54.00 90 THR A O 1
ATOM 637 N N . GLY A 1 91 ? -37.185 25.551 12.108 1.00 56.16 91 GLY A N 1
ATOM 638 C CA . GLY A 1 91 ? -36.435 24.620 11.280 1.00 56.16 91 GLY A CA 1
ATOM 639 C C . GLY A 1 91 ? -35.644 23.684 12.183 1.00 56.16 91 GLY A C 1
ATOM 640 O O . GLY A 1 91 ? -34.757 24.124 12.910 1.00 56.16 91 GLY A O 1
ATOM 641 N N . THR A 1 92 ? -35.969 22.395 12.159 1.00 51.06 92 THR A N 1
ATOM 642 C CA . THR A 1 92 ? -35.141 21.358 12.771 1.00 51.06 92 THR A CA 1
ATOM 643 C C . THR A 1 92 ? -33.840 21.264 11.980 1.00 51.06 92 THR A C 1
ATOM 645 O O . THR A 1 92 ? -33.802 20.686 10.894 1.00 51.06 92 THR A O 1
ATOM 648 N N . THR A 1 93 ? -32.768 21.856 12.503 1.00 49.44 93 THR A N 1
ATOM 649 C CA . THR A 1 93 ? -31.418 21.669 11.969 1.00 49.44 93 THR A CA 1
ATOM 650 C C . THR A 1 93 ? -31.072 20.190 12.084 1.00 49.44 93 THR A C 1
ATOM 652 O O . THR A 1 93 ? -30.823 19.685 13.176 1.00 49.44 93 THR A O 1
ATOM 655 N N . THR A 1 94 ? -31.105 19.475 10.963 1.00 54.84 94 THR A N 1
ATOM 656 C CA . THR A 1 94 ? -30.633 18.092 10.916 1.00 54.84 94 THR A CA 1
ATOM 657 C C . THR A 1 94 ? -29.114 18.165 10.902 1.00 54.84 94 THR A C 1
ATOM 659 O O . THR A 1 94 ? -28.522 18.524 9.886 1.00 54.84 94 THR A O 1
ATOM 662 N N . ILE A 1 95 ? -28.481 17.923 12.049 1.00 54.00 95 ILE A N 1
ATOM 663 C CA . ILE A 1 95 ? -27.033 17.738 12.095 1.00 54.00 95 ILE A CA 1
ATOM 664 C C . ILE A 1 95 ? -26.772 16.386 11.437 1.00 54.00 95 ILE A C 1
ATOM 666 O O . ILE A 1 95 ? -27.147 15.350 11.979 1.00 54.00 95 ILE A O 1
ATOM 670 N N . ILE A 1 96 ? -26.217 16.410 10.227 1.00 60.41 96 ILE A N 1
ATOM 671 C CA . ILE A 1 96 ? -25.736 15.202 9.564 1.00 60.41 96 ILE A CA 1
ATOM 672 C C . ILE A 1 96 ? -24.466 14.812 10.311 1.00 60.41 96 ILE A C 1
ATOM 674 O O . ILE A 1 96 ? -23.482 15.551 10.273 1.00 60.41 96 ILE A O 1
ATOM 678 N N . ASP A 1 97 ? -24.519 13.702 11.036 1.00 64.50 97 ASP A N 1
ATOM 679 C CA . ASP A 1 97 ? -23.328 13.124 11.635 1.00 64.50 97 ASP A CA 1
ATOM 680 C C . ASP A 1 97 ? -22.456 12.549 10.508 1.00 64.50 97 ASP A C 1
ATOM 682 O O . ASP A 1 97 ? -22.891 11.680 9.753 1.00 64.50 97 ASP A O 1
ATOM 686 N N . ILE A 1 98 ? -21.266 13.122 10.325 1.00 70.75 98 ILE A N 1
ATOM 687 C CA . ILE A 1 98 ? -20.317 12.750 9.262 1.00 70.75 98 ILE A CA 1
ATOM 688 C C . ILE A 1 98 ? -19.404 11.607 9.750 1.00 70.75 98 ILE A C 1
ATOM 690 O O . ILE A 1 98 ? -18.617 11.055 8.974 1.00 70.75 98 ILE A O 1
ATOM 694 N N . PHE A 1 99 ? -19.501 11.222 11.027 1.00 75.94 99 PHE A N 1
ATOM 695 C CA . PHE A 1 99 ? -18.727 10.118 11.569 1.00 75.94 99 PHE A CA 1
ATOM 696 C C . PHE A 1 99 ? -19.269 8.767 11.090 1.00 75.94 99 PHE A C 1
ATOM 698 O O . PHE A 1 99 ? -20.482 8.584 10.955 1.00 75.94 99 PHE A O 1
ATOM 705 N N . PRO A 1 100 ? -18.377 7.795 10.829 1.00 78.19 100 PRO A N 1
ATOM 706 C CA . PRO A 1 100 ? -18.800 6.420 10.644 1.00 78.19 100 PRO A CA 1
ATOM 707 C C . PRO A 1 100 ? -19.634 5.954 11.837 1.00 78.19 100 PRO A C 1
ATOM 709 O O . PRO A 1 100 ? -19.280 6.190 12.989 1.00 78.19 100 PRO A O 1
ATOM 712 N N . THR A 1 101 ? -20.726 5.254 11.554 1.00 82.06 101 THR A N 1
ATOM 713 C CA . THR A 1 101 ? -21.498 4.561 12.588 1.00 82.06 101 THR A CA 1
ATOM 714 C C . THR A 1 101 ? -20.679 3.426 13.211 1.00 82.06 101 THR A C 1
ATOM 716 O O . THR A 1 101 ? -19.855 2.806 12.527 1.00 82.06 101 THR A O 1
ATOM 719 N N . ASP A 1 102 ? -20.971 3.069 14.462 1.00 84.31 102 ASP A N 1
ATOM 720 C CA . ASP A 1 102 ? -20.348 1.914 15.127 1.00 84.31 102 ASP A CA 1
ATOM 721 C C . ASP A 1 102 ? -20.481 0.626 14.294 1.00 84.31 102 ASP A C 1
ATOM 723 O O . ASP A 1 102 ? -19.548 -0.172 14.220 1.00 84.31 102 ASP A O 1
ATOM 727 N N . THR A 1 103 ? -21.608 0.451 13.592 1.00 91.50 103 THR A N 1
ATOM 728 C CA . THR A 1 103 ? -21.840 -0.691 12.696 1.00 91.50 103 THR A CA 1
ATOM 729 C C . THR A 1 103 ? -20.882 -0.703 11.509 1.00 91.50 103 THR A C 1
ATOM 731 O O . THR A 1 103 ? -20.262 -1.725 11.247 1.00 91.50 103 THR A O 1
ATOM 734 N N . THR A 1 104 ? -20.675 0.437 10.839 1.00 93.31 104 THR A N 1
ATOM 735 C CA . THR A 1 104 ? -19.735 0.513 9.704 1.00 93.31 104 THR A CA 1
ATOM 736 C C . THR A 1 104 ? -18.290 0.238 10.116 1.00 93.31 104 THR A C 1
ATOM 738 O O . THR A 1 104 ? -17.525 -0.318 9.335 1.00 93.31 104 THR A O 1
ATOM 741 N N . CYS A 1 105 ? -17.914 0.605 11.343 1.00 94.56 105 CYS A N 1
ATOM 742 C CA . CYS A 1 105 ? -16.590 0.308 11.880 1.00 94.56 105 CYS A CA 1
ATOM 743 C C . CYS A 1 105 ? -16.430 -1.169 12.240 1.00 94.56 105 CYS A C 1
ATOM 745 O O . CYS A 1 105 ? -15.404 -1.762 11.920 1.00 94.56 105 CYS A O 1
ATOM 747 N N . ALA A 1 106 ? -17.448 -1.774 12.856 1.00 95.62 106 ALA A N 1
ATOM 748 C CA . ALA A 1 106 ? -17.447 -3.200 13.164 1.00 95.62 106 ALA A CA 1
ATOM 749 C C . ALA A 1 106 ? -17.398 -4.068 11.894 1.00 95.62 106 ALA A C 1
ATOM 751 O O . ALA A 1 106 ? -16.675 -5.061 11.868 1.00 95.62 106 ALA A O 1
ATOM 752 N N . ASP A 1 107 ? -18.116 -3.677 10.838 1.00 95.62 107 ASP A N 1
ATOM 753 C CA . ASP A 1 107 ? -18.114 -4.394 9.560 1.00 95.62 107 ASP A CA 1
ATOM 754 C C . ASP A 1 107 ? -16.742 -4.324 8.874 1.00 95.62 107 ASP A C 1
ATOM 756 O O . ASP A 1 107 ? -16.235 -5.349 8.421 1.00 95.62 107 ASP A O 1
ATOM 760 N N . ALA A 1 108 ? -16.111 -3.144 8.842 1.00 96.06 108 ALA A N 1
ATOM 761 C CA . ALA A 1 108 ? -14.767 -2.980 8.282 1.00 96.06 108 ALA A CA 1
ATOM 762 C C . ALA A 1 108 ? -13.716 -3.781 9.069 1.00 96.06 108 ALA A C 1
ATOM 764 O O . ALA A 1 108 ? -12.847 -4.433 8.490 1.00 96.06 108 ALA A O 1
ATOM 765 N N . GLU A 1 109 ? -13.837 -3.802 10.398 1.00 96.69 109 GLU A N 1
ATOM 766 C CA . GLU A 1 109 ? -12.963 -4.589 11.274 1.00 96.69 109 GLU A CA 1
ATOM 767 C C . GLU A 1 109 ? -13.158 -6.094 11.050 1.00 96.69 109 GLU A C 1
ATOM 769 O O . GLU A 1 109 ? -12.188 -6.848 11.045 1.00 96.69 109 GLU A O 1
ATOM 774 N N . ALA A 1 110 ? -14.389 -6.538 10.781 1.00 96.31 110 ALA A N 1
ATOM 775 C CA . ALA A 1 110 ? -14.685 -7.923 10.426 1.00 96.31 110 ALA A CA 1
ATOM 776 C C . ALA A 1 110 ? -14.187 -8.323 9.024 1.00 96.31 110 ALA A C 1
ATOM 778 O O . ALA A 1 110 ? -14.053 -9.516 8.757 1.00 96.31 110 ALA A O 1
ATOM 779 N N . GLN A 1 111 ? -13.943 -7.360 8.128 1.00 96.44 111 GLN A N 1
ATOM 780 C CA . GLN A 1 111 ? -13.349 -7.591 6.804 1.00 96.44 111 GLN A CA 1
ATOM 781 C C . GLN A 1 111 ? -11.830 -7.415 6.782 1.00 96.44 111 GLN A C 1
ATOM 783 O O . GLN A 1 111 ? -11.211 -7.691 5.759 1.00 96.44 111 GLN A O 1
ATOM 788 N N . LYS A 1 112 ? -11.208 -7.002 7.887 1.00 97.31 112 LYS A N 1
ATOM 789 C CA . LYS A 1 112 ? -9.759 -6.809 7.954 1.00 97.31 112 LYS A CA 1
ATOM 790 C C . LYS A 1 112 ? -8.998 -8.081 7.551 1.00 97.31 112 LYS A C 1
ATOM 792 O O . LYS A 1 112 ? -9.297 -9.186 7.998 1.00 97.31 112 LYS A O 1
ATOM 797 N N . GLY A 1 113 ? -8.018 -7.919 6.672 1.00 96.06 113 GLY A N 1
ATOM 798 C CA . GLY A 1 113 ? -7.260 -8.988 6.030 1.00 96.06 113 GLY A CA 1
ATOM 799 C C . GLY A 1 113 ? -8.040 -9.776 4.972 1.00 96.06 113 GLY A C 1
ATOM 800 O O . GLY A 1 113 ? -7.558 -10.817 4.525 1.00 96.06 113 GLY A O 1
ATOM 801 N N . SER A 1 114 ? -9.242 -9.349 4.578 1.00 96.19 114 SER A N 1
ATOM 802 C CA . SER A 1 114 ? -10.080 -10.069 3.613 1.00 96.19 114 SER A CA 1
ATOM 803 C C . SER A 1 114 ? -10.110 -9.350 2.267 1.00 96.19 114 SER A C 1
ATOM 805 O O . SER A 1 114 ? -10.934 -8.475 2.019 1.00 96.19 114 SER A O 1
ATOM 807 N N . TYR A 1 115 ? -9.213 -9.747 1.365 1.00 95.25 115 TYR A N 1
ATOM 808 C CA . TYR A 1 115 ? -9.061 -9.130 0.047 1.00 95.25 115 TYR A CA 1
ATOM 809 C C . TYR A 1 115 ? -8.636 -10.167 -0.999 1.00 95.25 115 TYR A C 1
ATOM 811 O O . TYR A 1 115 ? -7.870 -11.088 -0.719 1.00 95.25 115 TYR A O 1
ATOM 819 N N . GLN A 1 116 ? -9.151 -10.052 -2.228 1.00 94.00 116 GLN A N 1
ATOM 820 C CA . GLN A 1 116 ? -8.770 -10.904 -3.376 1.00 94.00 116 GLN A CA 1
ATOM 821 C C . GLN A 1 116 ? -8.900 -12.423 -3.120 1.00 94.00 116 GLN A C 1
ATOM 823 O O . GLN A 1 116 ? -8.144 -13.259 -3.634 1.00 94.00 116 GLN A O 1
ATOM 828 N N . GLY A 1 117 ? -9.908 -12.793 -2.328 1.00 93.81 117 GLY A N 1
ATOM 829 C CA . GLY A 1 117 ? -10.200 -14.175 -1.946 1.00 93.81 117 GLY A CA 1
ATOM 830 C C . GLY A 1 117 ? -9.401 -14.683 -0.744 1.00 93.81 117 GLY A C 1
ATOM 831 O O . GLY A 1 117 ? -9.584 -15.839 -0.366 1.00 93.81 117 GLY A O 1
ATOM 832 N N . LEU A 1 118 ? -8.547 -13.852 -0.142 1.00 94.81 118 LEU A N 1
ATOM 833 C CA . LEU A 1 118 ? -8.059 -14.082 1.214 1.00 94.81 118 LEU A CA 1
ATOM 834 C C . LEU A 1 118 ? -9.161 -13.744 2.219 1.00 94.81 118 LEU A C 1
ATOM 836 O O . LEU A 1 118 ? -10.038 -12.923 1.947 1.00 94.81 118 LEU A O 1
ATOM 840 N N . VAL A 1 119 ? -9.112 -14.401 3.373 1.00 95.94 119 VAL A N 1
ATOM 841 C CA . VAL A 1 119 ? -10.037 -14.179 4.484 1.00 95.94 119 VAL A CA 1
ATOM 842 C C . VAL A 1 119 ? -9.208 -14.083 5.752 1.00 95.94 119 VAL A C 1
ATOM 844 O O . VAL A 1 119 ? -8.511 -15.041 6.087 1.00 95.94 119 VAL A O 1
ATOM 847 N N . ASN A 1 120 ? -9.310 -12.954 6.454 1.00 94.38 120 ASN A N 1
ATOM 848 C CA . ASN A 1 120 ? -8.581 -12.679 7.696 1.00 94.38 120 ASN A CA 1
ATOM 849 C C . ASN A 1 120 ? -7.072 -12.960 7.586 1.00 94.38 120 ASN A C 1
ATOM 851 O O . ASN A 1 120 ? -6.485 -13.589 8.471 1.00 94.38 120 ASN A O 1
ATOM 855 N N . ASP A 1 121 ? -6.446 -12.536 6.485 1.00 97.50 121 ASP A N 1
ATOM 856 C CA . ASP A 1 121 ? -5.008 -12.676 6.309 1.00 97.50 121 ASP A CA 1
ATOM 857 C C . ASP A 1 121 ? -4.270 -11.949 7.452 1.00 97.50 121 ASP A C 1
ATOM 859 O O . ASP A 1 121 ? -4.475 -10.744 7.668 1.00 97.50 121 ASP A O 1
ATOM 863 N N . PRO A 1 122 ? -3.432 -12.660 8.229 1.00 97.38 122 PRO A N 1
ATOM 864 C CA . PRO A 1 122 ? -2.823 -12.094 9.424 1.00 97.38 122 PRO A CA 1
ATOM 865 C C . PRO A 1 122 ? -1.759 -11.044 9.094 1.00 97.38 122 PRO A C 1
ATOM 867 O O . PRO A 1 122 ? -1.506 -10.162 9.913 1.00 97.38 122 PRO A O 1
ATOM 870 N N . VAL A 1 123 ? -1.142 -11.119 7.913 1.00 97.19 123 VAL A N 1
ATOM 871 C CA . VAL A 1 123 ? -0.111 -10.174 7.473 1.00 97.19 123 VAL A CA 1
ATOM 872 C C . VAL A 1 123 ? -0.765 -8.839 7.142 1.00 97.19 123 VAL A C 1
ATOM 874 O O . VAL A 1 123 ? -0.341 -7.802 7.652 1.00 97.19 123 VAL A O 1
ATOM 877 N N . CYS A 1 124 ? -1.845 -8.868 6.365 1.00 97.50 124 CYS A N 1
ATOM 878 C CA . CYS A 1 124 ? -2.622 -7.678 6.049 1.00 97.50 124 CYS A CA 1
ATOM 879 C C . CYS A 1 124 ? -3.265 -7.070 7.281 1.00 97.50 124 CYS A C 1
ATOM 881 O O . CYS A 1 124 ? -3.144 -5.868 7.494 1.00 97.50 124 CYS A O 1
ATOM 883 N N . SER A 1 125 ? -3.851 -7.897 8.146 1.00 97.81 125 SER A N 1
ATOM 884 C CA . SER A 1 125 ? -4.429 -7.420 9.404 1.00 97.81 125 SER A CA 1
ATOM 885 C C . SER A 1 125 ? -3.404 -6.666 10.253 1.00 97.81 125 SER A C 1
ATOM 887 O O . SER A 1 125 ? -3.699 -5.591 10.767 1.00 97.81 125 SER A O 1
ATOM 889 N N . PHE A 1 126 ? -2.173 -7.181 10.336 1.00 97.88 126 PHE A N 1
ATOM 890 C CA . PHE A 1 126 ? -1.089 -6.529 11.066 1.00 97.88 126 PHE A CA 1
ATOM 891 C C . PHE A 1 126 ? -0.689 -5.176 10.452 1.00 97.88 126 PHE A C 1
ATOM 893 O O . PHE A 1 126 ? -0.501 -4.200 11.180 1.00 97.88 126 PHE A O 1
ATOM 900 N N . MET A 1 127 ? -0.579 -5.087 9.122 1.00 97.31 127 MET A N 1
ATOM 901 C CA . MET A 1 127 ? -0.271 -3.821 8.441 1.00 97.31 127 MET A CA 1
ATOM 902 C C . MET A 1 127 ? -1.384 -2.785 8.609 1.00 97.31 127 MET A C 1
ATOM 904 O O . MET A 1 127 ? -1.104 -1.602 8.805 1.00 97.31 127 MET A O 1
ATOM 908 N N . VAL A 1 128 ? -2.641 -3.228 8.554 1.00 98.06 128 VAL A N 1
ATOM 909 C CA . VAL A 1 128 ? -3.816 -2.388 8.796 1.00 98.06 128 VAL A CA 1
ATOM 910 C C . VAL A 1 128 ? -3.796 -1.842 10.220 1.00 98.06 128 VAL A C 1
ATOM 912 O O . VAL A 1 128 ? -3.954 -0.636 10.403 1.00 98.06 128 VAL A O 1
ATOM 915 N N . ASP A 1 129 ? -3.532 -2.687 11.218 1.00 97.81 129 ASP A N 1
ATOM 916 C CA . ASP A 1 129 ? -3.447 -2.263 12.619 1.00 97.81 129 ASP A CA 1
ATOM 917 C C . ASP A 1 129 ? -2.359 -1.202 12.828 1.00 97.81 129 ASP A C 1
ATOM 919 O O . ASP A 1 129 ? -2.593 -0.195 13.504 1.00 97.81 129 ASP A O 1
ATOM 923 N N . ASP A 1 130 ? -1.181 -1.385 12.224 1.00 97.81 130 ASP A N 1
ATOM 924 C CA . ASP A 1 130 ? -0.105 -0.397 12.298 1.00 97.81 130 ASP A CA 1
ATOM 925 C C . ASP A 1 130 ? -0.474 0.923 11.602 1.00 97.81 130 ASP A C 1
ATOM 927 O O . ASP A 1 130 ? -0.276 1.998 12.179 1.00 97.81 130 ASP A O 1
ATOM 931 N N . CYS A 1 131 ? -1.077 0.858 10.410 1.00 97.88 131 CYS A N 1
ATOM 932 C CA . CYS A 1 131 ? -1.571 2.036 9.699 1.00 97.88 131 CYS A CA 1
ATOM 933 C C . CYS A 1 131 ? -2.569 2.820 10.559 1.00 97.88 131 CYS A C 1
ATOM 935 O O . CYS A 1 131 ? -2.373 4.006 10.833 1.00 97.88 131 CYS A O 1
ATOM 937 N N . VAL A 1 132 ? -3.622 2.152 11.032 1.00 97.00 132 VAL A N 1
ATOM 938 C CA . VAL A 1 132 ? -4.704 2.760 11.814 1.00 97.00 132 VAL A CA 1
ATOM 939 C C . VAL A 1 132 ? -4.164 3.368 13.109 1.00 97.00 132 VAL A C 1
ATOM 941 O O . VAL A 1 132 ? -4.484 4.511 13.444 1.00 97.00 132 VAL A O 1
ATOM 944 N N . LYS A 1 133 ? -3.276 2.655 13.809 1.00 96.88 133 LYS A N 1
ATOM 945 C CA . LYS A 1 133 ? -2.607 3.154 15.016 1.00 96.88 133 LYS A CA 1
ATOM 946 C C . LYS A 1 133 ? -1.741 4.384 14.731 1.00 96.88 133 LYS A C 1
ATOM 948 O O . LYS A 1 133 ? -1.732 5.332 15.524 1.00 96.88 133 LYS A O 1
ATOM 953 N N . THR A 1 134 ? -1.012 4.394 13.619 1.00 96.56 134 THR A N 1
ATOM 954 C CA . THR A 1 134 ? -0.140 5.515 13.239 1.00 96.56 134 THR A CA 1
ATOM 955 C C . THR A 1 134 ? -0.958 6.737 12.828 1.00 96.56 134 THR A C 1
ATOM 957 O O . THR A 1 134 ? -0.649 7.853 13.246 1.00 96.56 134 THR A O 1
ATOM 960 N N . VAL A 1 135 ? -2.055 6.544 12.095 1.00 95.50 135 VAL A N 1
ATOM 961 C CA . VAL A 1 135 ? -3.004 7.607 11.727 1.00 95.50 135 VAL A CA 1
ATOM 962 C C . VAL A 1 135 ? -3.705 8.193 12.956 1.00 95.50 135 VAL A C 1
ATOM 964 O O . VAL A 1 135 ? -3.912 9.402 13.029 1.00 95.50 135 VAL A O 1
ATOM 967 N N . ALA A 1 136 ? -4.055 7.369 13.945 1.00 94.06 136 ALA A N 1
ATOM 968 C CA . ALA A 1 136 ? -4.687 7.842 15.177 1.00 94.06 136 ALA A CA 1
ATOM 969 C C . ALA A 1 136 ? -3.717 8.617 16.087 1.00 94.06 136 ALA A C 1
ATOM 971 O O . ALA A 1 136 ? -4.120 9.538 16.796 1.00 94.06 136 ALA A O 1
ATOM 972 N N . SER A 1 137 ? -2.432 8.247 16.085 1.00 93.00 137 SER A N 1
ATOM 973 C CA . SER A 1 137 ? -1.410 8.848 16.956 1.00 93.00 137 SER A CA 1
ATOM 974 C C . SER A 1 137 ? -0.630 9.999 16.319 1.00 93.00 137 SER A C 1
ATOM 976 O O . SER A 1 137 ? 0.063 10.729 17.031 1.00 93.00 137 SER A O 1
ATOM 978 N N . SER A 1 138 ? -0.743 10.196 15.005 1.00 86.25 138 SER A N 1
ATOM 979 C CA . SER A 1 138 ? -0.048 11.253 14.274 1.00 86.25 138 SER A CA 1
ATOM 980 C C . SER A 1 138 ? -1.004 12.067 13.407 1.00 86.25 138 SER A C 1
ATOM 982 O O . SER A 1 138 ? -2.014 11.573 12.927 1.00 86.25 138 SER A O 1
ATOM 984 N N . ASN A 1 139 ? -0.670 13.336 13.167 1.00 83.19 139 ASN A N 1
ATOM 985 C CA . ASN A 1 139 ? -1.373 14.163 12.180 1.00 83.19 139 ASN A CA 1
ATOM 986 C C . ASN A 1 139 ? -0.702 14.061 10.796 1.00 83.19 139 ASN A C 1
ATOM 988 O O . ASN A 1 139 ? -0.638 15.038 10.048 1.00 83.19 139 ASN A O 1
ATOM 992 N N . THR A 1 140 ? -0.102 12.903 10.511 1.00 88.44 140 THR A N 1
ATOM 993 C CA . THR A 1 140 ? 0.624 12.633 9.271 1.00 88.44 140 THR A CA 1
ATOM 994 C C . THR A 1 140 ? -0.384 12.341 8.157 1.00 88.44 140 THR A C 1
ATOM 996 O O . THR A 1 140 ? -1.363 11.633 8.402 1.00 88.44 140 THR A O 1
ATOM 999 N N . PRO A 1 141 ? -0.178 12.862 6.935 1.00 92.19 141 PRO A N 1
ATOM 1000 C CA . PRO A 1 141 ? -1.029 12.525 5.800 1.00 92.19 141 PRO A CA 1
ATOM 1001 C C . PRO A 1 141 ? -1.089 11.007 5.576 1.00 92.19 141 PRO A C 1
ATOM 1003 O O . PRO A 1 141 ? -0.087 10.314 5.730 1.00 92.19 141 PRO A O 1
ATOM 1006 N N . PHE A 1 142 ? -2.262 10.498 5.192 1.00 95.38 142 PHE A N 1
ATOM 1007 C CA . PHE A 1 142 ? -2.540 9.059 5.122 1.00 95.38 142 PHE A CA 1
ATOM 1008 C C . PHE A 1 142 ? -1.507 8.278 4.286 1.00 95.38 142 PHE A C 1
ATOM 1010 O O . PHE A 1 142 ? -0.882 7.348 4.786 1.00 95.38 142 PHE A O 1
ATOM 1017 N N . TYR A 1 143 ? -1.236 8.717 3.052 1.00 96.50 143 TYR A N 1
ATOM 1018 C CA . TYR A 1 143 ? -0.215 8.110 2.186 1.00 96.50 143 TYR A CA 1
ATOM 1019 C C . TYR A 1 143 ? 1.201 8.687 2.365 1.00 96.50 143 TYR A C 1
ATOM 1021 O O . TYR A 1 143 ? 2.048 8.533 1.489 1.00 96.50 143 TYR A O 1
ATOM 1029 N N . SER A 1 144 ? 1.479 9.314 3.509 1.00 96.94 144 SER A N 1
ATOM 1030 C CA . SER A 1 144 ? 2.844 9.531 4.013 1.00 96.94 144 SER A CA 1
ATOM 1031 C C . SER A 1 144 ? 3.234 8.492 5.075 1.00 96.94 144 SER A C 1
ATOM 1033 O O . SER A 1 144 ? 4.327 8.561 5.632 1.00 96.94 144 SER A O 1
ATOM 1035 N N . ILE A 1 145 ? 2.360 7.521 5.361 1.00 97.06 145 ILE A N 1
ATOM 1036 C CA . ILE A 1 145 ? 2.612 6.404 6.274 1.00 97.06 145 ILE A CA 1
ATOM 1037 C C . ILE A 1 145 ? 2.810 5.137 5.439 1.00 97.06 145 ILE A C 1
ATOM 1039 O O . ILE A 1 145 ? 1.900 4.703 4.730 1.00 97.06 145 ILE A O 1
ATOM 1043 N N . ASN A 1 146 ? 3.996 4.529 5.536 1.00 96.81 146 ASN A N 1
ATOM 1044 C CA . ASN A 1 146 ? 4.365 3.376 4.710 1.00 96.81 146 ASN A CA 1
ATOM 1045 C C . ASN A 1 146 ? 3.405 2.190 4.921 1.00 96.81 146 ASN A C 1
ATOM 1047 O O . ASN A 1 146 ? 2.884 1.636 3.957 1.00 96.81 146 ASN A O 1
ATOM 1051 N N . SER A 1 147 ? 3.068 1.872 6.176 1.00 97.56 147 SER A N 1
ATOM 1052 C CA . SER A 1 147 ? 2.117 0.801 6.492 1.00 97.56 147 SER A CA 1
ATOM 1053 C C . SER A 1 147 ? 0.722 1.038 5.919 1.00 97.56 147 SER A C 1
ATOM 1055 O O . SER A 1 147 ? 0.080 0.073 5.530 1.00 97.56 147 SER A O 1
ATOM 1057 N N . CYS A 1 148 ? 0.266 2.286 5.765 1.00 98.06 148 CYS A N 1
ATOM 1058 C CA . CYS A 1 148 ? -1.014 2.576 5.113 1.00 98.06 148 CYS A CA 1
ATOM 1059 C C . CYS A 1 148 ? -0.979 2.316 3.605 1.00 98.06 148 CYS A C 1
ATOM 1061 O O . CYS A 1 148 ? -1.928 1.753 3.060 1.00 98.06 148 CYS A O 1
ATOM 1063 N N . ALA A 1 149 ? 0.117 2.683 2.934 1.00 97.88 149 ALA A N 1
ATOM 1064 C CA . ALA A 1 149 ? 0.293 2.392 1.514 1.00 97.88 149 ALA A CA 1
ATOM 1065 C C . ALA A 1 149 ? 0.385 0.878 1.256 1.00 97.88 149 ALA A C 1
ATOM 1067 O O . ALA A 1 149 ? -0.249 0.382 0.325 1.00 97.88 149 ALA A O 1
ATOM 1068 N N . VAL A 1 150 ? 1.116 0.128 2.093 1.00 97.75 150 VAL A N 1
ATOM 1069 C CA . VAL A 1 150 ? 1.191 -1.335 1.952 1.00 97.75 150 VAL A CA 1
ATOM 1070 C C . VAL A 1 150 ? -0.128 -2.003 2.343 1.00 97.75 150 VAL A C 1
ATOM 1072 O O . VAL A 1 150 ? -0.617 -2.842 1.593 1.00 97.75 150 VAL A O 1
ATOM 1075 N N . ALA A 1 151 ? -0.763 -1.610 3.450 1.00 98.12 151 ALA A N 1
ATOM 1076 C CA . ALA A 1 151 ? -2.055 -2.166 3.858 1.00 98.12 151 ALA A CA 1
ATOM 1077 C C . ALA A 1 151 ? -3.105 -2.009 2.752 1.00 98.12 151 ALA A C 1
ATOM 1079 O O . ALA A 1 151 ? -3.811 -2.962 2.436 1.00 98.12 151 ALA A O 1
ATOM 1080 N N . ALA A 1 152 ? -3.152 -0.850 2.086 1.00 98.00 152 ALA A N 1
ATOM 1081 C CA . ALA A 1 152 ? -4.061 -0.622 0.966 1.00 98.00 152 ALA A CA 1
ATOM 1082 C C . ALA A 1 152 ? -3.896 -1.661 -0.159 1.00 98.00 152 ALA A C 1
ATOM 1084 O O . ALA A 1 152 ? -4.884 -2.068 -0.765 1.00 98.00 152 ALA A O 1
ATOM 1085 N N . THR A 1 153 ? -2.669 -2.130 -0.418 1.00 97.81 153 THR A N 1
ATOM 1086 C CA . THR A 1 153 ? -2.362 -3.122 -1.470 1.00 97.81 153 THR A CA 1
ATOM 1087 C C . THR A 1 153 ? -2.902 -4.517 -1.184 1.00 97.81 153 THR A C 1
ATOM 1089 O O . THR A 1 153 ? -3.073 -5.309 -2.112 1.00 97.81 153 THR A O 1
ATOM 1092 N N . CYS A 1 154 ? -3.169 -4.819 0.084 1.00 97.19 154 CYS A N 1
ATOM 1093 C CA . CYS A 1 154 ? -3.395 -6.183 0.531 1.00 97.19 154 CYS A CA 1
ATOM 1094 C C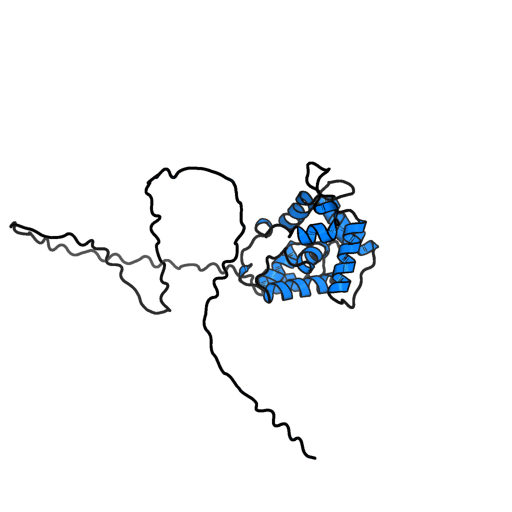 . CYS A 1 154 ? -4.701 -6.365 1.318 1.00 97.19 154 CYS A C 1
ATOM 1096 O O . CYS A 1 154 ? -5.204 -7.478 1.387 1.00 97.19 154 CYS A O 1
ATOM 1098 N N . ASP A 1 155 ? -5.288 -5.281 1.825 1.00 97.25 155 ASP A N 1
ATOM 1099 C CA . ASP A 1 155 ? -6.621 -5.221 2.438 1.00 97.25 155 ASP A CA 1
ATOM 1100 C C . ASP A 1 155 ? -7.638 -4.451 1.565 1.00 97.25 155 ASP A C 1
ATOM 1102 O O . ASP A 1 155 ? -8.841 -4.477 1.812 1.00 97.25 155 ASP A O 1
ATOM 1106 N N . GLY A 1 156 ? -7.159 -3.785 0.508 1.00 96.69 156 GLY A N 1
ATOM 1107 C CA . GLY A 1 156 ? -7.957 -2.913 -0.350 1.00 96.69 156 GLY A CA 1
ATOM 1108 C C . GLY A 1 156 ? -8.085 -1.501 0.224 1.00 96.69 156 GLY A C 1
ATOM 1109 O O . GLY A 1 156 ? -8.261 -1.297 1.425 1.00 96.69 156 GLY A O 1
ATOM 1110 N N . VAL A 1 157 ? -8.014 -0.485 -0.640 1.00 96.81 157 VAL A N 1
ATOM 1111 C CA . VAL A 1 157 ? -7.978 0.919 -0.197 1.00 96.81 157 VAL A CA 1
ATOM 1112 C C . VAL A 1 157 ? -9.217 1.298 0.620 1.00 96.81 157 VAL A C 1
ATOM 1114 O O . VAL A 1 157 ? -9.109 1.981 1.643 1.00 96.81 157 VAL A O 1
ATOM 1117 N N . ALA A 1 158 ? -10.395 0.857 0.174 1.00 96.00 158 ALA A N 1
ATOM 1118 C CA . ALA A 1 158 ? -11.662 1.219 0.791 1.00 96.00 158 ALA A CA 1
ATOM 1119 C C . ALA A 1 158 ? -11.746 0.756 2.254 1.00 96.00 158 ALA A C 1
ATOM 1121 O O . ALA A 1 158 ? -12.174 1.535 3.110 1.00 96.00 158 ALA A O 1
ATOM 1122 N N . ASN A 1 159 ? -11.301 -0.470 2.552 1.00 96.88 159 ASN A N 1
ATOM 1123 C CA . ASN A 1 159 ? -11.379 -1.023 3.901 1.00 96.88 159 ASN A CA 1
ATOM 1124 C C . ASN A 1 159 ? -10.383 -0.346 4.852 1.00 96.88 159 ASN A C 1
ATOM 1126 O O . ASN A 1 159 ? -10.782 0.130 5.917 1.00 96.88 159 ASN A O 1
ATOM 1130 N N . VAL A 1 160 ? -9.122 -0.172 4.431 1.00 97.31 160 VAL A N 1
ATOM 1131 C CA . VAL A 1 160 ? -8.106 0.520 5.250 1.00 97.31 160 VAL A CA 1
ATOM 1132 C C . VAL A 1 160 ? -8.520 1.959 5.549 1.00 97.31 160 VAL A C 1
ATOM 1134 O O . VAL A 1 160 ? -8.415 2.414 6.690 1.00 97.31 160 VAL A O 1
ATOM 1137 N N . LEU A 1 161 ? -9.041 2.684 4.553 1.00 96.81 161 LEU A N 1
ATOM 1138 C CA . LEU A 1 161 ? -9.548 4.037 4.768 1.00 96.81 161 LEU A CA 1
ATOM 1139 C C . LEU A 1 161 ? -10.738 4.042 5.735 1.00 96.81 161 LEU A C 1
ATOM 1141 O O . LEU A 1 161 ? -10.826 4.925 6.588 1.00 96.81 161 LEU A O 1
ATOM 1145 N N . GLN A 1 162 ? -11.655 3.080 5.620 1.00 96.50 162 GLN A N 1
ATOM 1146 C CA . GLN A 1 162 ? -12.802 2.980 6.518 1.00 96.50 162 GLN A CA 1
ATOM 1147 C C . GLN A 1 162 ? -12.362 2.746 7.971 1.00 96.50 162 GLN A C 1
ATOM 1149 O O . GLN A 1 162 ? -12.844 3.438 8.868 1.00 96.50 162 GLN A O 1
ATOM 1154 N N . LEU A 1 163 ? -11.394 1.861 8.206 1.00 96.81 163 LEU A N 1
ATOM 1155 C CA . LEU A 1 163 ? -10.819 1.620 9.533 1.00 96.81 163 LEU A CA 1
ATOM 1156 C C . LEU A 1 163 ? -10.068 2.838 10.085 1.00 96.81 163 LEU A C 1
ATOM 1158 O O . LEU A 1 163 ? -10.183 3.177 11.267 1.00 96.81 163 LEU A O 1
ATOM 1162 N N . ALA A 1 164 ? -9.353 3.559 9.224 1.00 96.44 164 ALA A N 1
ATOM 1163 C CA . ALA A 1 164 ? -8.678 4.791 9.608 1.00 96.44 164 ALA A CA 1
ATOM 1164 C C . ALA A 1 164 ? -9.671 5.892 10.013 1.00 96.44 164 ALA A C 1
ATOM 1166 O O . ALA A 1 164 ? -9.456 6.569 11.018 1.00 96.44 164 ALA A O 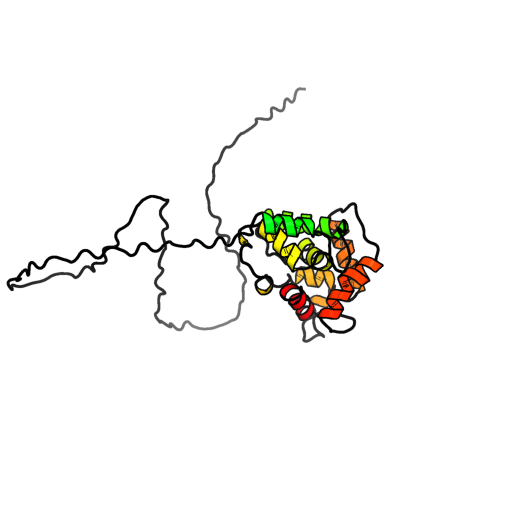1
ATOM 1167 N N . LYS A 1 165 ? -10.800 6.029 9.303 1.00 95.31 165 LYS A N 1
ATOM 1168 C CA . LYS A 1 165 ? -11.894 6.948 9.672 1.00 95.31 165 LYS A CA 1
ATOM 1169 C C . LYS A 1 165 ? -12.493 6.633 11.036 1.00 95.31 165 LYS A C 1
ATOM 1171 O O . LYS A 1 165 ? -12.837 7.554 11.769 1.00 95.31 165 LYS A O 1
ATOM 1176 N N . CYS A 1 166 ? -12.599 5.351 11.376 1.00 94.56 166 CYS A N 1
ATOM 1177 C CA . CYS A 1 166 ? -13.083 4.909 12.682 1.00 94.56 166 CYS A CA 1
ATOM 1178 C C . CYS A 1 166 ? -12.145 5.303 13.830 1.00 94.56 166 CYS A C 1
ATOM 1180 O O . CYS A 1 166 ? -12.590 5.439 14.965 1.00 94.56 166 CYS A O 1
ATOM 1182 N N . SER A 1 167 ? -10.861 5.524 13.537 1.00 93.19 167 SER A N 1
ATOM 1183 C CA . SER A 1 167 ? -9.847 5.834 14.552 1.00 93.19 167 SER A CA 1
ATOM 1184 C C . SER A 1 167 ? -9.399 7.296 14.559 1.00 93.19 167 SER A C 1
ATOM 1186 O O . SER A 1 167 ? -8.799 7.744 15.535 1.00 93.19 167 SER A O 1
ATOM 1188 N N . GLN A 1 168 ? -9.680 8.053 13.493 1.00 92.12 168 GLN A N 1
ATOM 1189 C CA . GLN A 1 168 ? -9.230 9.432 13.331 1.00 92.12 168 GLN A CA 1
ATOM 1190 C C . GLN A 1 168 ? -10.362 10.345 12.821 1.00 92.12 168 GLN A C 1
ATOM 1192 O O . GLN A 1 168 ? -10.669 10.347 11.624 1.00 92.12 168 GLN A O 1
ATOM 1197 N N . PRO A 1 169 ? -10.945 11.190 13.697 1.00 87.69 169 PRO A N 1
ATOM 1198 C CA .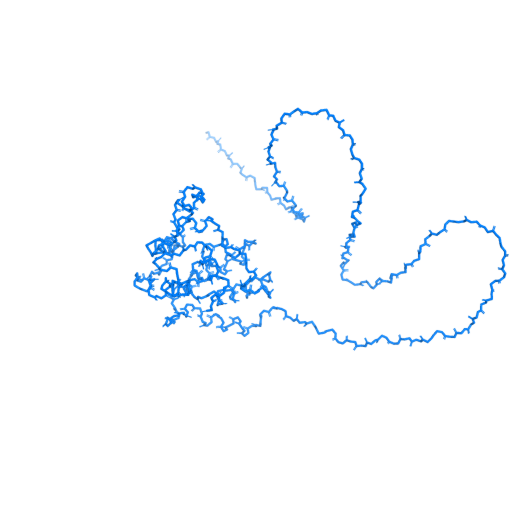 PRO A 1 169 ? -12.029 12.107 13.348 1.00 87.69 169 PRO A CA 1
ATOM 1199 C C . PRO A 1 169 ? -11.749 13.051 12.174 1.00 87.69 169 PRO A C 1
ATOM 1201 O O . PRO A 1 169 ? -12.679 13.429 11.468 1.00 87.69 169 PRO A O 1
ATOM 1204 N N . SER A 1 170 ? -10.490 13.437 11.932 1.00 89.50 170 SER A N 1
ATOM 1205 C CA . SER A 1 170 ? -10.139 14.329 10.814 1.00 89.50 170 SER A CA 1
ATOM 1206 C C . SER A 1 170 ? -10.312 13.686 9.433 1.00 89.50 170 SER A C 1
ATOM 1208 O O . SER A 1 170 ? -10.370 14.402 8.436 1.00 89.50 170 SER A O 1
ATOM 1210 N N . LEU A 1 171 ? -10.427 12.356 9.370 1.00 91.81 171 LEU A N 1
ATOM 1211 C CA . LEU A 1 171 ? -10.717 11.619 8.141 1.00 91.81 171 LEU A CA 1
ATOM 1212 C C . LEU A 1 171 ? -12.221 11.402 7.922 1.00 91.81 171 LEU A C 1
ATOM 1214 O O . LEU A 1 171 ? -12.620 10.915 6.860 1.00 91.81 171 LEU A O 1
ATOM 1218 N N . ALA A 1 172 ? -13.071 11.767 8.888 1.00 90.19 172 ALA A N 1
ATOM 1219 C CA . ALA A 1 172 ? -14.517 11.646 8.749 1.00 90.19 172 ALA A CA 1
ATOM 1220 C C . ALA A 1 172 ? -15.004 12.406 7.504 1.00 90.19 172 ALA A C 1
ATOM 1222 O O . ALA A 1 172 ? -14.674 13.571 7.290 1.00 90.19 172 ALA A O 1
ATOM 1223 N N . GLY A 1 173 ? -15.762 11.721 6.646 1.00 89.31 173 GLY A N 1
ATOM 1224 C CA . GLY A 1 173 ? -16.264 12.283 5.387 1.00 89.31 173 GLY A CA 1
ATOM 1225 C C . GLY A 1 173 ? -15.240 12.429 4.254 1.00 89.31 173 GLY A C 1
ATOM 1226 O O . GLY A 1 173 ? -15.643 12.776 3.146 1.00 89.31 173 GLY A O 1
ATOM 1227 N N . VAL A 1 174 ? -13.953 12.130 4.470 1.00 93.56 174 VAL A N 1
ATOM 1228 C CA . VAL A 1 174 ? -12.933 12.174 3.407 1.00 93.56 174 VAL A CA 1
ATOM 1229 C C . VAL A 1 174 ? -13.159 11.017 2.434 1.00 93.56 174 VAL A C 1
ATOM 1231 O O . VAL A 1 174 ? -13.115 9.846 2.815 1.00 93.56 174 VAL A O 1
ATOM 1234 N N . ALA A 1 175 ? -13.430 11.313 1.168 1.00 94.94 175 ALA A N 1
ATOM 1235 C CA . ALA A 1 175 ? -13.502 10.291 0.128 1.00 94.94 175 ALA A CA 1
ATOM 1236 C C . ALA A 1 175 ? -12.097 9.787 -0.238 1.00 94.94 175 ALA A C 1
ATOM 1238 O O . ALA A 1 175 ? -11.118 10.517 -0.114 1.00 94.94 175 ALA A O 1
ATOM 1239 N N . GLN A 1 176 ? -11.997 8.557 -0.746 1.00 95.69 176 GLN A N 1
ATOM 1240 C CA . GLN A 1 176 ? -10.723 7.980 -1.195 1.00 95.69 176 GLN A CA 1
ATOM 1241 C C . GLN A 1 176 ? -10.005 8.866 -2.226 1.00 95.69 176 GLN A C 1
ATOM 1243 O O . GLN A 1 176 ? -8.803 9.082 -2.135 1.00 95.69 176 GLN A O 1
ATOM 1248 N N . SER A 1 177 ? -10.758 9.472 -3.144 1.00 96.88 177 SER A N 1
ATOM 1249 C CA . SER A 1 177 ? -10.239 10.401 -4.153 1.00 96.88 177 SER A CA 1
ATOM 1250 C C . SER A 1 177 ? -9.753 11.746 -3.608 1.00 96.88 177 SER A C 1
ATOM 1252 O O . SER A 1 177 ? -9.134 12.514 -4.339 1.00 96.88 177 SER A O 1
ATOM 1254 N N . GLN A 1 178 ? -10.056 12.053 -2.346 1.00 96.81 178 GLN A N 1
ATOM 1255 C CA . GLN A 1 178 ? -9.629 13.269 -1.651 1.00 96.81 178 GLN A CA 1
ATOM 1256 C C . GLN A 1 178 ? -8.419 13.028 -0.747 1.00 96.81 178 GLN A C 1
ATOM 1258 O O . GLN A 1 178 ? -7.965 13.961 -0.081 1.00 96.81 178 GLN A O 1
ATOM 1263 N N . LEU A 1 179 ? -7.918 11.791 -0.686 1.00 95.94 179 LEU A N 1
ATOM 1264 C CA . LEU A 1 179 ? -6.684 11.497 0.021 1.00 95.94 179 LEU A CA 1
ATOM 1265 C C . LEU A 1 179 ? -5.513 12.284 -0.594 1.00 95.94 179 LEU A C 1
ATOM 1267 O O . LEU A 1 179 ? -5.561 12.694 -1.755 1.00 95.94 179 LEU A O 1
ATOM 1271 N N . PRO A 1 180 ? -4.472 12.577 0.202 1.00 96.69 180 PRO A N 1
ATOM 1272 C CA . PRO A 1 180 ? -3.246 13.150 -0.336 1.00 96.69 180 PRO A CA 1
ATOM 1273 C C . PRO A 1 180 ? -2.619 12.178 -1.336 1.00 96.69 180 PRO A C 1
ATOM 1275 O O . PRO A 1 180 ? -2.735 10.974 -1.162 1.00 96.69 180 PRO A O 1
ATOM 1278 N N . ASN A 1 181 ? -1.875 12.685 -2.318 1.00 98.00 181 ASN A N 1
ATOM 1279 C CA . ASN A 1 181 ? -1.041 11.818 -3.149 1.00 98.00 181 ASN A CA 1
ATOM 1280 C C . ASN A 1 181 ? -0.037 11.023 -2.297 1.00 98.00 181 ASN A C 1
ATOM 1282 O O . ASN A 1 181 ? 0.382 11.487 -1.231 1.00 98.00 181 ASN A O 1
ATOM 1286 N N . LEU A 1 182 ? 0.378 9.859 -2.800 1.00 98.00 182 LEU A N 1
ATOM 1287 C CA . LEU A 1 182 ? 1.446 9.062 -2.206 1.00 98.00 182 LEU A CA 1
ATOM 1288 C C . LEU A 1 182 ? 2.707 9.910 -2.038 1.00 98.00 182 LEU A C 1
ATOM 1290 O O . LEU A 1 182 ? 3.149 10.568 -2.981 1.00 98.00 182 LEU A O 1
ATOM 1294 N N . ASP A 1 183 ? 3.298 9.887 -0.843 1.00 97.31 183 ASP A N 1
ATOM 1295 C CA . ASP A 1 183 ? 4.567 10.568 -0.620 1.00 97.31 183 ASP A CA 1
ATOM 1296 C C . ASP A 1 183 ? 5.610 10.023 -1.596 1.00 97.31 183 ASP A C 1
ATOM 1298 O O . ASP A 1 183 ? 5.836 8.812 -1.691 1.00 97.31 183 ASP A O 1
ATOM 1302 N N . PHE A 1 184 ? 6.251 10.922 -2.340 1.00 95.50 184 PHE A N 1
ATOM 1303 C CA . PHE A 1 184 ? 7.198 10.514 -3.368 1.00 95.50 184 PHE A CA 1
ATOM 1304 C C . PHE A 1 184 ? 8.411 9.780 -2.777 1.00 95.50 184 PHE A C 1
ATOM 1306 O O . PHE A 1 184 ? 9.032 8.979 -3.468 1.00 95.50 184 PHE A O 1
ATOM 1313 N N . SER A 1 185 ? 8.716 9.990 -1.495 1.00 95.75 185 SER A N 1
ATOM 1314 C CA . SER A 1 185 ? 9.744 9.236 -0.774 1.00 95.75 185 SER A CA 1
ATOM 1315 C C . SER A 1 185 ? 9.342 7.770 -0.611 1.00 95.75 185 SER A C 1
ATOM 1317 O O . SER A 1 185 ? 10.154 6.897 -0.882 1.00 95.75 185 SER A O 1
ATOM 1319 N N . ILE A 1 186 ? 8.072 7.489 -0.288 1.00 97.06 186 ILE A N 1
ATOM 1320 C CA . ILE A 1 186 ? 7.558 6.110 -0.243 1.00 97.06 186 ILE A CA 1
ATOM 1321 C C . ILE A 1 186 ? 7.584 5.509 -1.646 1.00 97.06 186 ILE A C 1
ATOM 1323 O O . ILE A 1 186 ? 8.030 4.381 -1.821 1.00 97.06 186 ILE A O 1
ATOM 1327 N N . TYR A 1 187 ? 7.166 6.258 -2.671 1.00 97.12 187 TYR A N 1
ATOM 1328 C CA . TYR A 1 187 ? 7.284 5.771 -4.046 1.00 97.12 187 TYR A CA 1
ATOM 1329 C C . TYR A 1 187 ? 8.732 5.432 -4.417 1.00 97.12 187 TYR A C 1
ATOM 1331 O O . TYR A 1 187 ? 8.976 4.389 -5.021 1.00 97.12 187 TYR A O 1
ATOM 1339 N N . ALA A 1 188 ? 9.689 6.284 -4.050 1.00 95.75 188 ALA A N 1
ATOM 1340 C CA . ALA A 1 188 ? 11.105 6.044 -4.287 1.00 95.75 188 ALA A CA 1
ATOM 1341 C C . ALA A 1 188 ? 11.630 4.832 -3.508 1.00 95.75 188 ALA A C 1
ATOM 1343 O O . ALA A 1 188 ? 12.427 4.074 -4.053 1.00 95.75 188 ALA A O 1
ATOM 1344 N N . ASP A 1 189 ? 11.136 4.583 -2.295 1.00 95.12 189 ASP A N 1
ATOM 1345 C CA . ASP A 1 189 ? 11.463 3.367 -1.549 1.00 95.12 189 ASP A CA 1
ATOM 1346 C C . ASP A 1 189 ? 10.975 2.111 -2.289 1.00 95.12 189 ASP A C 1
ATOM 1348 O O . ASP A 1 189 ? 11.637 1.072 -2.252 1.00 95.12 189 ASP A O 1
ATOM 1352 N N . ILE A 1 190 ? 9.846 2.192 -2.999 1.00 97.25 190 ILE A N 1
ATOM 1353 C CA . ILE A 1 190 ? 9.355 1.095 -3.838 1.00 97.25 190 ILE A CA 1
ATOM 1354 C C . ILE A 1 190 ? 10.199 0.989 -5.110 1.00 97.25 190 ILE A C 1
ATOM 1356 O O . ILE A 1 190 ? 10.825 -0.033 -5.365 1.00 97.25 190 ILE A O 1
ATOM 1360 N N . ALA A 1 191 ? 10.202 2.030 -5.942 1.00 96.06 191 ALA A N 1
ATOM 1361 C CA . ALA A 1 191 ? 10.778 2.006 -7.284 1.00 96.06 191 ALA A CA 1
ATOM 1362 C C . ALA A 1 191 ? 12.321 1.972 -7.293 1.00 96.06 191 ALA A C 1
ATOM 1364 O O . ALA A 1 191 ? 12.915 1.531 -8.279 1.00 96.06 191 ALA A O 1
ATOM 1365 N N . GLY A 1 192 ? 12.961 2.374 -6.196 1.00 93.56 192 GLY A N 1
ATOM 1366 C CA . GLY A 1 192 ? 14.406 2.500 -6.043 1.00 93.56 192 GLY A CA 1
ATOM 1367 C C . GLY A 1 192 ? 14.930 3.895 -6.398 1.00 93.56 192 GLY A C 1
ATOM 1368 O O . GLY A 1 192 ? 14.191 4.788 -6.815 1.00 93.56 192 GLY A O 1
ATOM 1369 N N . ASP A 1 193 ? 16.250 4.071 -6.281 1.00 89.25 193 ASP A N 1
ATOM 1370 C CA . ASP A 1 193 ? 16.938 5.366 -6.433 1.00 89.25 193 ASP A CA 1
ATOM 1371 C C . ASP A 1 193 ? 16.665 6.074 -7.773 1.00 89.25 193 ASP A C 1
ATOM 1373 O O . ASP A 1 193 ? 16.719 7.302 -7.869 1.00 89.25 193 ASP A O 1
ATOM 1377 N N . CYS A 1 194 ? 16.332 5.312 -8.819 1.00 91.25 194 CYS A N 1
ATOM 1378 C CA . CYS A 1 194 ? 15.984 5.844 -10.134 1.00 91.25 194 CYS A CA 1
ATOM 1379 C C . CYS A 1 194 ? 14.644 6.604 -10.171 1.00 91.25 194 CYS A C 1
ATOM 1381 O O . CYS A 1 194 ? 14.329 7.225 -11.186 1.00 91.25 194 CYS A O 1
ATOM 1383 N N . ALA A 1 195 ? 13.857 6.604 -9.090 1.00 93.38 195 ALA A N 1
ATOM 1384 C CA . ALA A 1 195 ? 12.625 7.383 -8.981 1.00 93.38 195 ALA A CA 1
ATOM 1385 C C . ALA A 1 195 ? 12.873 8.899 -9.046 1.00 93.38 195 ALA A C 1
ATOM 1387 O O . ALA A 1 195 ? 12.003 9.651 -9.471 1.00 93.38 195 ALA A O 1
ATOM 1388 N N . TRP A 1 196 ? 14.068 9.357 -8.669 1.00 92.25 196 TRP A N 1
ATOM 1389 C CA . TRP A 1 196 ? 14.422 10.780 -8.641 1.00 92.25 196 TRP A CA 1
ATOM 1390 C C . TRP A 1 196 ? 15.007 11.300 -9.958 1.00 92.25 196 TRP A C 1
ATOM 1392 O O . TRP A 1 196 ? 15.370 12.475 -10.049 1.00 92.25 196 TRP A O 1
ATOM 1402 N N . ILE A 1 197 ? 15.129 10.443 -10.977 1.00 89.50 197 ILE A N 1
ATOM 1403 C CA . ILE A 1 197 ? 15.677 10.842 -12.272 1.00 89.50 197 ILE A CA 1
ATOM 1404 C C . ILE A 1 197 ? 14.687 11.807 -12.944 1.00 89.50 197 ILE A C 1
ATOM 1406 O O . ILE A 1 197 ? 13.518 11.461 -13.138 1.00 89.50 197 ILE A O 1
ATOM 1410 N N . PRO A 1 198 ? 15.120 13.025 -13.319 1.00 85.00 198 PRO A N 1
ATOM 1411 C CA . PRO A 1 198 ? 14.241 13.974 -13.983 1.00 85.00 198 PRO A CA 1
ATOM 1412 C C . PRO A 1 198 ? 13.817 13.445 -15.357 1.00 85.00 198 PRO A C 1
ATOM 1414 O O . PRO A 1 198 ? 14.553 12.709 -16.014 1.00 85.00 198 PRO A O 1
ATOM 1417 N N . GLU A 1 199 ? 12.649 13.874 -15.838 1.00 81.69 199 GLU A N 1
ATOM 1418 C CA . GLU A 1 199 ? 12.108 13.466 -17.146 1.00 81.69 199 GLU A CA 1
ATOM 1419 C C . GLU A 1 199 ? 13.105 13.690 -18.295 1.00 81.69 199 GLU A C 1
ATOM 1421 O O . GLU A 1 199 ? 13.252 12.846 -19.176 1.00 81.69 199 GLU A O 1
ATOM 1426 N N . SER A 1 200 ? 13.896 14.766 -18.221 1.00 84.69 200 SER A N 1
ATOM 1427 C CA . SER A 1 200 ? 14.956 15.079 -19.188 1.00 84.69 200 SER A CA 1
ATOM 1428 C C . SER A 1 200 ? 16.083 14.039 -19.274 1.00 84.69 200 SER A C 1
ATOM 1430 O O . SER A 1 200 ? 16.863 14.076 -20.223 1.00 84.69 200 SER A O 1
ATOM 1432 N N . GLN A 1 201 ? 16.186 13.126 -18.306 1.00 82.44 201 GLN A N 1
ATOM 1433 C CA . GLN A 1 201 ? 17.206 12.076 -18.216 1.00 82.44 201 GLN A CA 1
ATOM 1434 C C . GLN A 1 201 ? 16.616 10.658 -18.307 1.00 82.44 201 GLN A C 1
ATOM 1436 O O . GLN A 1 201 ? 17.318 9.686 -18.039 1.00 82.44 201 GLN A O 1
ATOM 1441 N N . GLY A 1 202 ? 15.347 10.529 -18.701 1.00 80.25 202 GLY A N 1
ATOM 1442 C CA . GLY A 1 202 ? 14.653 9.241 -18.819 1.00 80.25 202 GLY A CA 1
ATOM 1443 C C . GLY A 1 202 ? 13.494 9.059 -17.838 1.00 80.25 202 GLY A C 1
ATOM 1444 O O . GLY A 1 202 ? 12.762 8.083 -17.968 1.00 80.25 202 GLY A O 1
ATOM 1445 N N . GLY A 1 203 ? 13.291 10.014 -16.923 1.00 85.31 203 GLY A N 1
ATOM 1446 C CA . GLY A 1 203 ? 12.174 10.027 -15.980 1.00 85.31 203 GLY A CA 1
ATOM 1447 C C . GLY A 1 203 ? 12.304 9.039 -14.825 1.00 85.31 203 GLY A C 1
ATOM 1448 O O . GLY A 1 203 ? 13.197 8.193 -14.789 1.00 85.31 203 GLY A O 1
ATOM 1449 N N . ALA A 1 204 ? 11.387 9.179 -13.866 1.00 89.00 204 ALA A N 1
ATOM 1450 C CA . ALA A 1 204 ? 11.297 8.304 -12.709 1.00 89.00 204 ALA A CA 1
ATOM 1451 C C . ALA A 1 204 ? 11.065 6.859 -13.161 1.00 89.00 204 ALA A C 1
ATOM 1453 O O . ALA A 1 204 ? 10.139 6.582 -13.931 1.00 89.00 204 ALA A O 1
ATOM 1454 N N . CYS A 1 205 ? 11.879 5.928 -12.667 1.00 94.94 205 CYS A N 1
ATOM 1455 C CA . CYS A 1 205 ? 11.660 4.524 -12.978 1.00 94.94 205 CYS A CA 1
ATOM 1456 C C . CYS A 1 205 ? 10.319 4.035 -12.402 1.00 94.94 205 CYS A C 1
ATOM 1458 O O . CYS A 1 205 ? 9.904 4.475 -11.324 1.00 94.94 205 CYS A O 1
ATOM 1460 N N . PRO A 1 206 ? 9.612 3.152 -13.124 1.00 96.56 206 PRO A N 1
ATOM 1461 C CA . PRO A 1 206 ? 8.358 2.585 -12.656 1.00 96.56 206 PRO A CA 1
ATOM 1462 C C . PRO A 1 206 ? 8.604 1.471 -11.629 1.00 96.56 206 PRO A C 1
ATOM 1464 O O . PRO A 1 206 ? 9.669 0.853 -11.588 1.00 96.56 206 PRO A O 1
ATOM 1467 N N . ILE A 1 207 ? 7.584 1.162 -10.833 1.00 98.25 207 ILE A N 1
ATOM 1468 C CA . ILE A 1 207 ? 7.591 0.022 -9.915 1.00 98.25 207 ILE A CA 1
ATOM 1469 C C . ILE A 1 207 ? 7.622 -1.270 -10.734 1.00 98.25 207 ILE A C 1
ATOM 1471 O O . ILE A 1 207 ? 6.763 -1.492 -11.589 1.00 98.25 207 ILE A O 1
ATOM 1475 N N . THR A 1 208 ? 8.594 -2.136 -10.462 1.00 98.00 208 THR A N 1
ATOM 1476 C CA . THR A 1 208 ? 8.626 -3.510 -10.978 1.00 98.00 208 THR A CA 1
ATOM 1477 C C . THR A 1 208 ? 8.001 -4.476 -9.970 1.00 98.00 208 THR A C 1
ATOM 1479 O O . THR A 1 208 ? 7.860 -4.160 -8.789 1.00 98.00 208 THR A O 1
ATOM 1482 N N . ARG A 1 209 ? 7.693 -5.703 -10.404 1.00 98.19 209 ARG A N 1
ATOM 1483 C CA . ARG A 1 209 ? 7.248 -6.760 -9.484 1.00 98.19 209 ARG A CA 1
ATOM 1484 C C . ARG A 1 209 ? 8.251 -7.018 -8.352 1.00 98.19 209 ARG A C 1
ATOM 1486 O O . ARG A 1 209 ? 7.835 -7.175 -7.213 1.00 98.19 209 ARG A O 1
ATOM 1493 N N . GLN A 1 210 ? 9.551 -7.078 -8.658 1.00 98.06 210 GLN A N 1
ATOM 1494 C CA . GLN A 1 210 ? 10.567 -7.366 -7.638 1.00 98.06 210 GLN A CA 1
ATOM 1495 C C . GLN A 1 210 ? 10.662 -6.228 -6.622 1.00 98.06 210 GLN A C 1
ATOM 1497 O O . GLN A 1 210 ? 10.644 -6.474 -5.425 1.00 98.06 210 GLN A O 1
ATOM 1502 N N . ASN A 1 211 ? 10.652 -4.989 -7.109 1.00 97.94 211 ASN A N 1
ATOM 1503 C CA . ASN A 1 211 ? 10.630 -3.784 -6.288 1.00 97.94 211 ASN A CA 1
ATOM 1504 C C . ASN A 1 211 ? 9.453 -3.777 -5.301 1.00 97.94 211 ASN A C 1
ATOM 1506 O O . ASN A 1 211 ? 9.624 -3.480 -4.123 1.00 97.94 211 ASN A O 1
ATOM 1510 N N . TYR A 1 212 ? 8.263 -4.149 -5.778 1.00 98.50 212 TYR A N 1
ATOM 1511 C CA . TYR A 1 212 ? 7.074 -4.270 -4.941 1.00 98.50 212 TYR A CA 1
ATOM 1512 C C . TYR A 1 212 ? 7.218 -5.353 -3.862 1.00 98.50 212 TYR A C 1
ATOM 1514 O O . TYR A 1 212 ? 6.910 -5.101 -2.700 1.00 98.50 212 TYR A O 1
ATOM 1522 N N . ILE A 1 213 ? 7.708 -6.544 -4.231 1.00 98.50 213 ILE A N 1
ATOM 1523 C CA . ILE A 1 213 ? 7.956 -7.645 -3.286 1.00 98.50 213 ILE A CA 1
ATOM 1524 C C . ILE A 1 213 ? 8.946 -7.195 -2.208 1.00 98.50 213 ILE A C 1
ATOM 1526 O O . ILE A 1 213 ? 8.672 -7.335 -1.017 1.00 98.50 213 ILE A O 1
ATOM 1530 N N . ASP A 1 214 ? 10.074 -6.618 -2.620 1.00 98.12 214 ASP A N 1
ATOM 1531 C CA . ASP A 1 214 ? 11.129 -6.180 -1.709 1.00 98.12 214 ASP A CA 1
ATOM 1532 C C . ASP A 1 214 ? 10.626 -5.088 -0.761 1.00 98.12 214 ASP A C 1
ATOM 1534 O O . ASP A 1 214 ? 10.925 -5.125 0.431 1.00 98.12 214 ASP A O 1
ATOM 1538 N N . TRP A 1 215 ? 9.830 -4.143 -1.266 1.00 98.00 215 TRP A N 1
ATOM 1539 C CA . TRP A 1 215 ? 9.166 -3.131 -0.448 1.00 98.00 215 TRP A CA 1
ATOM 1540 C C . TRP A 1 215 ? 8.226 -3.756 0.585 1.00 98.00 215 TRP A C 1
ATOM 1542 O O . TRP A 1 215 ? 8.364 -3.468 1.771 1.00 98.00 215 TRP A O 1
ATOM 1552 N N . PHE A 1 216 ? 7.345 -4.667 0.167 1.00 98.44 216 PHE A N 1
ATOM 1553 C CA . PHE A 1 216 ? 6.385 -5.329 1.052 1.00 98.44 216 PHE A CA 1
ATOM 1554 C C . PHE A 1 216 ? 7.087 -6.066 2.207 1.00 98.44 216 PHE A C 1
ATOM 1556 O O . PHE A 1 216 ? 6.771 -5.858 3.381 1.00 98.44 216 PHE A O 1
ATOM 1563 N N . TYR A 1 217 ? 8.095 -6.890 1.897 1.00 98.31 217 TYR A N 1
ATOM 1564 C CA . TYR A 1 217 ? 8.859 -7.633 2.908 1.00 98.31 217 TYR A CA 1
ATOM 1565 C C . TYR A 1 217 ? 9.758 -6.731 3.766 1.00 98.31 217 TYR A C 1
ATOM 1567 O O . TYR A 1 217 ? 9.971 -7.014 4.951 1.00 98.31 217 TYR A O 1
ATOM 1575 N N . ARG A 1 218 ? 10.274 -5.628 3.213 1.00 98.00 218 ARG A N 1
ATOM 1576 C CA . ARG A 1 218 ? 11.029 -4.643 3.992 1.00 98.00 218 ARG A CA 1
ATOM 1577 C C . ARG A 1 218 ? 10.133 -3.934 5.001 1.00 98.00 218 ARG A C 1
ATOM 1579 O O . ARG A 1 218 ? 10.514 -3.874 6.165 1.00 98.00 218 ARG A O 1
ATOM 1586 N N . THR A 1 219 ? 8.931 -3.506 4.614 1.00 97.69 219 THR A N 1
ATOM 1587 C CA . THR A 1 219 ? 7.962 -2.923 5.555 1.00 97.69 219 THR A CA 1
ATOM 1588 C C . THR A 1 219 ? 7.603 -3.912 6.662 1.00 97.69 219 THR A C 1
ATOM 1590 O O . THR A 1 219 ? 7.606 -3.545 7.833 1.00 97.69 219 THR A O 1
ATOM 1593 N N . LEU A 1 220 ? 7.388 -5.190 6.335 1.00 97.75 220 LEU A N 1
ATOM 1594 C CA . LEU A 1 220 ? 7.187 -6.229 7.351 1.00 97.75 220 LEU A CA 1
ATOM 1595 C C . LEU A 1 220 ? 8.360 -6.329 8.342 1.00 97.75 220 LEU A C 1
ATOM 1597 O O . LEU A 1 220 ? 8.153 -6.426 9.555 1.00 97.75 220 LEU A O 1
ATOM 1601 N N . THR A 1 221 ? 9.590 -6.261 7.834 1.00 98.00 221 THR A N 1
ATOM 1602 C CA . THR A 1 221 ? 10.806 -6.278 8.660 1.00 98.00 221 THR A CA 1
ATOM 1603 C C . THR A 1 221 ? 10.871 -5.063 9.584 1.00 98.00 221 THR A C 1
ATOM 1605 O O . THR A 1 221 ? 11.125 -5.212 10.777 1.00 98.00 221 THR A O 1
ATOM 1608 N N . GLU A 1 222 ? 10.621 -3.866 9.052 1.00 97.50 222 GLU A N 1
ATOM 1609 C CA . GLU A 1 222 ? 10.655 -2.600 9.796 1.00 97.50 222 GLU A CA 1
ATOM 1610 C C . GLU A 1 222 ? 9.614 -2.561 10.918 1.00 97.50 222 GLU A C 1
ATOM 1612 O O . GLU A 1 222 ? 9.899 -2.068 12.010 1.00 97.50 222 GLU A O 1
ATOM 1617 N N . LEU A 1 223 ? 8.434 -3.138 10.679 1.00 97.00 223 LEU A N 1
ATOM 1618 C CA . LEU A 1 223 ? 7.376 -3.254 11.681 1.00 97.00 223 LEU A CA 1
ATOM 1619 C C . LEU A 1 223 ? 7.578 -4.428 12.654 1.00 97.00 223 LEU A C 1
ATOM 1621 O O . LEU A 1 223 ? 6.797 -4.588 13.592 1.00 97.00 223 LEU A O 1
ATOM 1625 N N . ASN A 1 224 ? 8.618 -5.245 12.456 1.00 97.12 224 ASN A N 1
ATOM 1626 C CA . ASN A 1 224 ? 8.934 -6.410 13.283 1.00 97.12 224 ASN A CA 1
ATOM 1627 C C . ASN A 1 224 ? 7.735 -7.371 13.441 1.00 97.12 224 ASN A C 1
ATOM 1629 O O . ASN A 1 224 ? 7.411 -7.828 14.542 1.00 97.12 224 ASN A O 1
ATOM 1633 N N . THR A 1 225 ? 7.054 -7.661 12.332 1.00 95.44 225 THR A N 1
ATOM 1634 C CA . THR A 1 225 ? 5.930 -8.606 12.312 1.00 95.44 225 THR A CA 1
ATOM 1635 C C . THR A 1 225 ? 6.373 -10.047 12.621 1.00 95.44 225 THR A C 1
ATOM 1637 O O . THR A 1 225 ? 7.418 -10.507 12.147 1.00 95.44 225 THR A O 1
ATOM 1640 N N . PRO A 1 226 ? 5.569 -10.816 13.377 1.00 94.56 226 PRO A N 1
ATOM 1641 C CA . PRO A 1 226 ? 5.797 -12.245 13.569 1.00 94.56 226 PRO A CA 1
ATOM 1642 C C . PRO A 1 226 ? 5.243 -13.113 12.424 1.00 94.56 226 PRO A C 1
ATOM 1644 O O . PRO A 1 226 ? 5.493 -14.318 12.411 1.00 94.56 226 PRO A O 1
ATOM 1647 N N . VAL A 1 227 ? 4.472 -12.540 11.494 1.00 95.81 227 VAL A N 1
ATOM 1648 C CA . VAL A 1 227 ? 3.770 -13.262 10.421 1.00 95.81 227 VAL A CA 1
ATOM 1649 C C . VAL A 1 227 ? 4.266 -12.829 9.048 1.00 95.81 227 VAL A C 1
ATOM 1651 O O . VAL A 1 227 ? 4.447 -11.642 8.787 1.00 95.81 227 VAL A O 1
ATOM 1654 N N . TRP A 1 228 ? 4.473 -13.808 8.168 1.00 96.88 228 TRP A N 1
ATOM 1655 C CA . TRP A 1 228 ? 5.085 -13.610 6.858 1.00 96.88 228 TRP A CA 1
ATOM 1656 C C . TRP A 1 228 ? 4.301 -14.394 5.808 1.00 96.88 228 TRP A C 1
ATOM 1658 O O . TRP A 1 228 ? 4.078 -15.591 6.013 1.00 96.88 228 TRP A O 1
ATOM 1668 N N . PRO A 1 229 ? 3.883 -13.759 4.702 1.00 97.00 229 PRO A N 1
ATOM 1669 C CA . PRO A 1 229 ? 3.209 -14.463 3.627 1.00 97.00 229 PRO A CA 1
ATOM 1670 C C . PRO A 1 229 ? 4.240 -15.191 2.765 1.00 97.00 229 PRO A C 1
ATOM 1672 O O . PRO A 1 229 ? 5.427 -14.839 2.748 1.00 97.00 229 PRO A O 1
ATOM 1675 N N . ASP A 1 230 ? 3.788 -16.179 2.006 1.00 97.12 230 ASP A N 1
ATOM 1676 C CA . ASP A 1 230 ? 4.564 -16.690 0.885 1.00 97.12 230 ASP A CA 1
ATOM 1677 C C . ASP A 1 230 ? 4.606 -15.660 -0.258 1.00 97.12 230 ASP A C 1
ATOM 1679 O O . ASP A 1 230 ? 3.733 -14.797 -0.397 1.00 97.12 230 ASP A O 1
ATOM 1683 N N . VAL A 1 231 ? 5.654 -15.738 -1.078 1.00 98.00 231 VAL A N 1
ATOM 1684 C CA . VAL A 1 231 ? 5.872 -14.772 -2.162 1.00 98.00 231 VAL A CA 1
ATOM 1685 C C . VAL A 1 231 ? 4.799 -14.869 -3.248 1.00 98.00 231 VAL A C 1
ATOM 1687 O O . VAL A 1 231 ? 4.476 -13.856 -3.870 1.00 98.00 231 VAL A O 1
ATOM 1690 N N . ASP A 1 232 ? 4.213 -16.050 -3.454 1.00 98.12 232 ASP A N 1
ATOM 1691 C CA . ASP A 1 232 ? 3.179 -16.249 -4.466 1.00 98.12 232 ASP A CA 1
ATOM 1692 C C . ASP A 1 232 ? 1.893 -15.526 -4.054 1.00 98.12 232 ASP A C 1
ATOM 1694 O O . ASP A 1 232 ? 1.298 -14.841 -4.881 1.00 98.12 232 ASP A O 1
ATOM 1698 N N . THR A 1 233 ? 1.533 -15.525 -2.767 1.00 97.81 233 THR A N 1
ATOM 1699 C CA . THR A 1 233 ? 0.456 -14.686 -2.221 1.00 97.81 233 THR A CA 1
ATOM 1700 C C . THR A 1 233 ? 0.726 -13.204 -2.483 1.00 97.81 233 THR A C 1
ATOM 1702 O O . THR A 1 233 ? -0.146 -12.507 -3.005 1.00 97.81 233 THR A O 1
ATOM 1705 N N . VAL A 1 234 ? 1.943 -12.713 -2.214 1.00 98.31 234 VAL A N 1
ATOM 1706 C CA . VAL A 1 234 ? 2.298 -11.301 -2.466 1.00 98.31 234 VAL A CA 1
ATOM 1707 C C . VAL A 1 234 ? 2.146 -10.938 -3.946 1.00 98.31 234 VAL A C 1
ATOM 1709 O O . VAL A 1 234 ? 1.647 -9.862 -4.288 1.00 98.31 234 VAL A O 1
ATOM 1712 N N . ILE A 1 235 ? 2.535 -11.846 -4.840 1.00 98.31 235 ILE A N 1
ATOM 1713 C CA . ILE A 1 235 ? 2.423 -11.647 -6.283 1.00 98.31 235 ILE A CA 1
ATOM 1714 C C . ILE A 1 235 ? 0.961 -11.717 -6.731 1.00 98.31 235 ILE A C 1
ATOM 1716 O O . ILE A 1 235 ? 0.458 -10.779 -7.346 1.00 98.31 235 ILE A O 1
ATOM 1720 N N . GLU A 1 236 ? 0.279 -12.825 -6.468 1.00 97.88 236 GLU A N 1
ATOM 1721 C CA . GLU A 1 236 ? -1.025 -13.144 -7.045 1.00 97.88 236 GLU A CA 1
ATOM 1722 C C . GLU A 1 236 ? -2.164 -12.352 -6.412 1.00 97.88 236 GLU A C 1
ATOM 1724 O O . GLU A 1 236 ? -3.122 -12.002 -7.104 1.00 97.88 236 GLU A O 1
ATOM 1729 N N . LYS A 1 237 ? -2.074 -12.071 -5.109 1.00 97.75 237 LYS A N 1
ATOM 1730 C CA . LYS A 1 237 ? -3.158 -11.444 -4.347 1.00 97.75 237 LYS A CA 1
ATOM 1731 C C . LYS A 1 237 ? -2.976 -9.952 -4.152 1.00 97.75 237 LYS A C 1
ATOM 1733 O O . LYS A 1 237 ? -3.983 -9.274 -3.996 1.00 97.75 237 LYS A O 1
ATOM 1738 N N . PHE A 1 238 ? -1.748 -9.434 -4.195 1.00 97.62 238 PHE A N 1
ATOM 1739 C CA . PHE A 1 238 ? -1.496 -8.015 -3.916 1.00 97.62 238 PHE A CA 1
ATOM 1740 C C . PHE A 1 238 ? -0.960 -7.271 -5.145 1.00 97.62 238 PHE A C 1
ATOM 1742 O O . PHE A 1 238 ? -1.590 -6.329 -5.621 1.00 97.62 238 PHE A O 1
ATOM 1749 N N . TRP A 1 239 ? 0.139 -7.737 -5.748 1.00 97.94 239 TRP A N 1
ATOM 1750 C CA . TRP A 1 239 ? 0.732 -7.087 -6.927 1.00 97.94 239 TRP A CA 1
ATOM 1751 C C . TRP A 1 239 ? -0.145 -7.176 -8.186 1.00 97.94 239 TRP A C 1
ATOM 1753 O O . TRP A 1 239 ? -0.383 -6.182 -8.877 1.00 97.94 239 TRP A O 1
ATOM 1763 N N . MET A 1 240 ? -0.612 -8.382 -8.516 1.00 97.31 240 MET A N 1
ATOM 1764 C CA . MET A 1 240 ? -1.344 -8.659 -9.754 1.00 97.31 240 MET A CA 1
ATOM 1765 C C . MET A 1 240 ? -2.639 -7.845 -9.904 1.00 97.31 240 MET A C 1
ATOM 1767 O O . MET A 1 240 ? -2.864 -7.334 -11.005 1.00 97.31 240 MET A O 1
ATOM 1771 N N . PRO A 1 241 ? -3.467 -7.659 -8.857 1.00 97.56 241 PRO A N 1
ATOM 1772 C CA . PRO A 1 241 ? -4.640 -6.788 -8.926 1.00 97.56 241 PRO A CA 1
ATOM 1773 C C . PRO A 1 241 ? -4.311 -5.337 -9.274 1.00 97.56 241 PRO A C 1
ATOM 1775 O O . PRO A 1 241 ? -4.976 -4.758 -10.132 1.00 97.56 241 PRO A O 1
ATOM 1778 N N . ILE A 1 242 ? -3.256 -4.768 -8.679 1.00 98.06 242 ILE A N 1
ATOM 1779 C CA . ILE A 1 242 ? -2.810 -3.399 -8.978 1.00 98.06 242 ILE A CA 1
ATOM 1780 C C . ILE A 1 242 ? -2.419 -3.316 -10.453 1.00 98.06 242 ILE A C 1
ATOM 1782 O O . ILE A 1 242 ? -2.938 -2.482 -11.191 1.00 98.06 242 ILE A O 1
ATOM 1786 N N . ARG A 1 243 ? -1.571 -4.241 -10.916 1.00 97.25 243 ARG A N 1
ATOM 1787 C CA . ARG A 1 243 ? -1.117 -4.295 -12.313 1.00 97.25 243 ARG A CA 1
ATOM 1788 C C . ARG A 1 243 ? -2.274 -4.459 -13.298 1.00 97.25 243 ARG A C 1
ATOM 1790 O O . ARG A 1 243 ? -2.280 -3.842 -14.361 1.00 97.25 243 ARG A O 1
ATOM 1797 N N . SER A 1 244 ? -3.248 -5.301 -12.955 1.00 97.31 244 SER A N 1
ATOM 1798 C CA . SER A 1 244 ? -4.439 -5.519 -13.776 1.00 97.31 244 SER A CA 1
ATOM 1799 C C . SER A 1 244 ? -5.308 -4.268 -13.855 1.00 97.31 244 SER A C 1
ATOM 1801 O O . SER A 1 244 ? -5.872 -3.999 -14.912 1.00 97.31 244 SER A O 1
ATOM 1803 N N . TRP A 1 245 ? -5.430 -3.517 -12.760 1.00 98.00 245 TRP A N 1
ATOM 1804 C CA . TRP A 1 245 ? -6.200 -2.278 -12.726 1.00 98.00 245 TRP A CA 1
ATOM 1805 C C . TRP A 1 245 ? -5.496 -1.158 -13.499 1.00 98.00 245 TRP A C 1
ATOM 1807 O O . TRP A 1 245 ? -6.134 -0.465 -14.287 1.00 98.00 245 TRP A O 1
ATOM 1817 N N . THR A 1 246 ? -4.179 -1.001 -13.327 1.00 97.88 246 THR A N 1
ATOM 1818 C CA . THR A 1 246 ? -3.417 0.078 -13.977 1.00 97.88 246 THR A CA 1
ATOM 1819 C C . THR A 1 246 ? -3.213 -0.156 -15.469 1.00 97.88 246 THR A C 1
ATOM 1821 O O . THR A 1 246 ? -3.116 0.809 -16.224 1.00 97.88 246 THR A O 1
ATOM 1824 N N . ASN A 1 247 ? -3.144 -1.420 -15.899 1.00 97.44 247 ASN A N 1
ATOM 1825 C CA . ASN A 1 247 ? -2.974 -1.829 -17.293 1.00 97.44 247 ASN A CA 1
ATOM 1826 C C . ASN A 1 247 ? -1.756 -1.178 -17.991 1.00 97.44 247 ASN A C 1
ATOM 1828 O O . ASN A 1 247 ? -1.804 -0.792 -19.158 1.00 97.44 247 ASN A O 1
ATOM 1832 N N . THR A 1 248 ? -0.641 -1.057 -17.268 1.00 95.69 248 THR A N 1
ATOM 1833 C CA . THR A 1 248 ? 0.608 -0.433 -17.748 1.00 95.69 248 THR A CA 1
ATOM 1834 C C . THR A 1 248 ? 1.655 -1.439 -18.242 1.00 95.69 248 THR A C 1
ATOM 1836 O O . THR A 1 248 ? 2.770 -1.056 -18.589 1.00 95.69 248 THR A O 1
ATOM 1839 N N . GLY A 1 249 ? 1.317 -2.731 -18.285 1.00 95.19 249 GLY A N 1
ATOM 1840 C CA . GLY A 1 249 ? 2.241 -3.815 -18.628 1.00 95.19 249 GLY A CA 1
ATOM 1841 C C . GLY A 1 249 ? 2.955 -4.384 -17.400 1.00 95.19 249 GLY A C 1
ATOM 1842 O O . GLY A 1 249 ? 2.333 -4.599 -16.366 1.00 95.19 249 GLY A O 1
ATOM 1843 N N . GLU A 1 250 ? 4.257 -4.663 -17.511 1.00 95.38 250 GLU A N 1
ATOM 1844 C CA . GLU A 1 250 ? 5.041 -5.326 -16.448 1.00 95.38 250 GLU A CA 1
ATOM 1845 C C . GLU A 1 250 ? 5.487 -4.394 -15.312 1.00 95.38 250 GLU A C 1
ATOM 1847 O O . GLU A 1 250 ? 5.949 -4.855 -14.267 1.00 95.38 250 GLU A O 1
ATOM 1852 N N . THR A 1 251 ? 5.351 -3.084 -15.507 1.00 97.06 251 THR A N 1
ATOM 1853 C CA . THR A 1 251 ? 5.784 -2.069 -14.545 1.00 97.06 251 THR A CA 1
ATOM 1854 C C . THR A 1 251 ? 4.711 -1.010 -14.345 1.00 97.06 251 THR A C 1
ATOM 1856 O O . THR A 1 251 ? 3.934 -0.748 -15.264 1.00 97.06 251 THR A O 1
ATOM 1859 N N . ILE A 1 252 ? 4.685 -0.364 -13.179 1.00 98.19 252 ILE A N 1
ATOM 1860 C CA . ILE A 1 252 ? 3.660 0.617 -12.803 1.00 98.19 252 ILE A CA 1
ATOM 1861 C C . ILE A 1 252 ? 4.315 1.973 -12.498 1.00 98.19 252 ILE A C 1
ATOM 1863 O O . ILE A 1 252 ? 5.019 2.094 -11.496 1.00 98.19 252 ILE A O 1
ATOM 1867 N N . PRO A 1 253 ? 4.118 3.001 -13.341 1.00 96.62 253 PRO A N 1
ATOM 1868 C CA . PRO A 1 253 ? 4.580 4.359 -13.061 1.00 96.62 253 PRO A CA 1
ATOM 1869 C C . PRO A 1 253 ? 3.874 4.981 -11.850 1.00 96.62 253 PRO A C 1
ATOM 1871 O O . PRO A 1 253 ? 2.739 4.620 -11.534 1.00 96.62 253 PRO A O 1
ATOM 1874 N N . TYR A 1 254 ? 4.509 5.985 -11.236 1.00 96.50 254 TYR A N 1
ATOM 1875 C CA . TYR A 1 254 ? 3.971 6.727 -10.088 1.00 96.50 254 TYR A CA 1
ATOM 1876 C C . TYR A 1 254 ? 2.518 7.172 -10.273 1.00 96.50 254 TYR A C 1
ATOM 1878 O O . TYR A 1 254 ? 1.689 6.881 -9.419 1.00 96.50 254 TYR A O 1
ATOM 1886 N N . LEU A 1 255 ? 2.196 7.836 -11.390 1.00 96.81 255 LEU A N 1
ATOM 1887 C CA . LEU A 1 255 ? 0.849 8.375 -11.610 1.00 96.81 255 LEU A CA 1
ATOM 1888 C C . LEU A 1 255 ? -0.211 7.271 -11.618 1.00 96.81 255 LEU A C 1
ATOM 1890 O O . LEU A 1 255 ? -1.244 7.422 -10.983 1.00 96.81 255 LEU A O 1
ATOM 1894 N N . ASN A 1 256 ? 0.068 6.130 -12.250 1.00 98.31 256 ASN A N 1
ATOM 1895 C CA . ASN A 1 256 ? -0.867 5.008 -12.293 1.00 98.31 256 ASN A CA 1
ATOM 1896 C C . ASN A 1 256 ? -1.027 4.327 -10.931 1.00 98.31 256 ASN A C 1
ATOM 1898 O O . ASN A 1 256 ? -2.136 3.938 -10.574 1.00 98.31 256 ASN A O 1
ATOM 1902 N N . PHE A 1 257 ? 0.062 4.174 -10.171 1.00 98.12 257 PHE A N 1
ATOM 1903 C CA . PHE A 1 257 ? -0.015 3.613 -8.822 1.00 98.12 257 PHE A CA 1
ATOM 1904 C C . PHE A 1 257 ? -0.762 4.552 -7.868 1.00 98.12 257 PHE A C 1
ATOM 1906 O O . PHE A 1 257 ? -1.619 4.116 -7.104 1.00 98.12 257 PHE A O 1
ATOM 1913 N N . ASN A 1 258 ? -0.492 5.855 -7.959 1.00 98.06 258 ASN A N 1
ATOM 1914 C CA . ASN A 1 258 ? -1.209 6.870 -7.203 1.00 98.06 258 ASN A CA 1
ATOM 1915 C C . ASN A 1 258 ? -2.693 6.898 -7.588 1.00 98.06 258 ASN A C 1
ATOM 1917 O O . ASN A 1 258 ? -3.540 6.909 -6.705 1.00 98.06 258 ASN A O 1
ATOM 1921 N N . ASP A 1 259 ? -3.035 6.839 -8.873 1.00 98.25 259 ASP A N 1
ATOM 1922 C CA . ASP A 1 259 ? -4.431 6.766 -9.311 1.00 98.25 259 ASP A CA 1
ATOM 1923 C C . ASP A 1 259 ? -5.123 5.510 -8.775 1.00 98.25 259 ASP A C 1
ATOM 1925 O O . ASP A 1 259 ? -6.243 5.590 -8.272 1.00 98.25 259 ASP A O 1
ATOM 1929 N N . TRP A 1 260 ? -4.445 4.362 -8.791 1.00 98.38 260 TRP A N 1
ATOM 1930 C CA . TRP A 1 260 ? -4.966 3.141 -8.181 1.00 98.38 260 TRP A CA 1
ATOM 1931 C C . TRP A 1 260 ? -5.292 3.356 -6.692 1.00 98.38 260 TRP A C 1
ATOM 1933 O O . TRP A 1 260 ? -6.390 3.015 -6.253 1.00 98.38 260 TRP A O 1
ATOM 1943 N N . LEU A 1 261 ? -4.423 4.026 -5.929 1.00 98.19 261 LEU A N 1
ATOM 1944 C CA . LEU A 1 261 ? -4.682 4.372 -4.523 1.00 98.19 261 LEU A CA 1
ATOM 1945 C C . LEU A 1 261 ? -5.892 5.305 -4.322 1.00 98.19 261 LEU A C 1
ATOM 1947 O O . LEU A 1 261 ? -6.460 5.340 -3.234 1.00 98.19 261 LEU A O 1
ATOM 1951 N N . HIS A 1 262 ? -6.324 6.053 -5.336 1.00 97.88 262 HIS A N 1
ATOM 1952 C CA . HIS A 1 262 ? -7.446 6.996 -5.221 1.00 97.88 262 HIS A CA 1
ATOM 1953 C C . HIS A 1 262 ? -8.766 6.446 -5.774 1.00 97.88 262 HIS A C 1
ATOM 1955 O O . HIS A 1 262 ? -9.832 6.956 -5.421 1.00 97.88 262 HIS A O 1
ATOM 1961 N N . TRP A 1 263 ? -8.703 5.417 -6.625 1.00 97.31 263 TRP A N 1
ATOM 1962 C CA . TRP A 1 263 ? -9.844 4.996 -7.443 1.00 97.31 263 TRP A CA 1
ATOM 1963 C C . TRP A 1 263 ? -10.060 3.479 -7.533 1.00 97.31 263 TRP A C 1
ATOM 1965 O O . TRP A 1 263 ? -11.026 3.046 -8.164 1.00 97.31 263 TRP A O 1
ATOM 1975 N N . SER A 1 264 ? -9.187 2.660 -6.944 1.00 93.50 264 SER A N 1
ATOM 1976 C CA . SER A 1 264 ? -9.415 1.214 -6.845 1.00 93.50 264 SER A CA 1
ATOM 1977 C C . SER A 1 264 ? -10.400 0.872 -5.728 1.00 93.50 264 SER A C 1
ATOM 1979 O O . SER A 1 264 ? -10.424 1.543 -4.698 1.00 93.50 264 SER A O 1
ATOM 1981 N N . ASN A 1 265 ? -11.217 -0.159 -5.959 1.00 74.00 265 ASN A N 1
ATOM 1982 C CA . ASN A 1 265 ? -12.181 -0.699 -4.999 1.00 74.00 265 ASN A CA 1
ATOM 1983 C C . ASN A 1 265 ? -11.716 -2.068 -4.520 1.00 74.00 265 ASN A C 1
ATOM 1985 O O . ASN A 1 265 ? -11.441 -2.911 -5.408 1.00 74.00 265 ASN A O 1
#

Secondary structure (DSSP, 8-state):
----------------------------------PPPP----------------S--PPP--------------PPP---PPPP--PPP---------SPPHHHHHHHHHHTT--TT--S-HHHHHHHHHHHHHHHH----GGGSHHHHHHHHHH-HHHHHHHHHHH-GGGTT--GGGSPPPPHHHHHHHH-GGGG--GGGT-PPPEEHHHHHHHHHHHHHHTT-S----HHHIIIIIIHHHHHHH--SSEE-HHHHHHHHHH--

pLDDT: mean 74.99, std 27.03, range [25.22, 98.5]

Radius of gyration: 30.27 Å; chains: 1; bounding box: 85×89×71 Å

Organism: NCBI:txid182062